Protein AF-A0A6P5JXI0-F1 (afdb_monomer)

Nearest PDB structures (foldseek):
  7oop-assembly1_b  TM=8.493E-01  e=3.973E-13  Homo sapiens
  8b3f-assembly1_b  TM=8.376E-01  e=3.748E-13  Homo sapiens
  7zke-assembly1_E  TM=8.439E-01  e=2.166E-12  Thermochaetoides thermophila
  7zb5-assembly1_E  TM=8.216E-01  e=3.666E-12  Thermochaetoides thermophila
  7zb5-assembly1_H  TM=8.235E-01  e=4.632E-12  Thermochaetoides thermophila

Solvent-accessible surface area (backbone atoms only — not comparable to full-atom values): 14554 Å² total; per-residue (Å²): 105,68,69,56,52,49,55,48,51,69,31,89,91,42,102,39,47,33,33,37,39,35,27,57,67,91,47,50,64,52,54,54,50,50,55,49,63,79,45,64,92,56,55,78,90,76,50,77,52,72,48,70,51,82,85,54,84,49,73,66,59,48,49,53,52,44,50,51,37,69,75,72,28,32,38,39,36,38,28,53,70,57,52,30,35,49,67,71,37,59,99,52,87,52,66,70,59,41,52,49,40,33,38,50,57,23,56,70,27,32,41,29,39,37,32,45,58,36,72,77,38,37,45,65,88,37,71,51,31,50,49,58,70,59,44,36,56,81,41,54,46,73,39,59,90,66,76,73,84,88,41,68,64,33,52,50,37,48,46,37,69,52,43,68,67,76,69,55,53,72,68,56,33,34,68,64,38,48,52,44,37,55,54,26,68,45,95,85,41,49,74,68,36,37,51,50,15,53,53,38,52,49,54,51,50,63,74,35,61,86,80,55,88,84,82,63,72,74,82,46,53,90,81,45,81,87,86,86,87,84,87,81,88,75,81,76,50,76,66,53,49,51,53,51,50,52,44,57,77,74,77,109

Secondary structure (DSSP, 8-state):
-HHHHHHHHS-TTS---EEEEEE-GGGHHHHHHHHHHTTTT--GGGSPPEEESSS---HHHHHHHHHHHHHH-EEEEEEHHHHHHHHTTTT---HHHHHHHHHHHTSS--SEEEESSGGGG--TTSHHHHHHHT---SEEEE--SS--TT-HHHHHHHHHHHSTTTT--HHHHIIIIIHHHHHHHSTT--HHHHHHHHHHHHHHHHHHTTT-----GGGGTTTSPPPP-----PPPPHHHHHHHHHHHHHH-

InterPro domains:
  IPR000330 SNF2, N-terminal domain [PF00176] (18-245)
  IPR014001 Helicase superfamily 1/2, ATP-binding domain [PS51192] (1-165)
  IPR027417 P-loop containing nucleoside triphosphate hydrolase [SSF52540] (15-214)
  IPR038718 SNF2-like, N-terminal domain superfamily [G3DSA:3.40.50.10810] (1-214)
  IPR044574 ATPase ARIP4-like [PTHR45797] (1-251)

Mean predicted aligned error: 5.92 Å

Sequence (252 aa):
VVTFLHTVLLCDKLNFTTALVVCPLNTALNWINEFKKWQEGLEDDKKLKVSELATMKSPQDRSILLQKWQDSGGVMVIGYEMYRNLVQGRNVKSKKLKTVFNKTLVDPGPDFVVCDEGHILKNEASAVSKAMNLIRSKRRIILTGTPLQNNLIEYHCMVNFVKENLLGSITDFRNRFINPIQNGQCADSTTTNVQVMKKRAHILYEMLAGCVQRKDCTTLAEFLPPKHEYVLAVRMTSIQCKLYQYYLDHFT

Organism: Phascolarctos cinereus (NCBI:txid38626)

pLDDT: mean 91.7, std 6.77, range [52.47, 98.38]

Structure (mmCIF, N/CA/C/O backbone):
data_AF-A0A6P5JXI0-F1
#
_entry.id   AF-A0A6P5JXI0-F1
#
loop_
_atom_site.group_PDB
_atom_site.id
_atom_site.type_symbol
_atom_site.label_atom_id
_atom_site.label_alt_id
_atom_site.label_comp_id
_atom_site.label_asym_id
_atom_site.label_entity_id
_atom_site.label_seq_id
_atom_site.pdbx_PDB_ins_code
_atom_site.Cartn_x
_atom_site.Cartn_y
_atom_site.Cartn_z
_atom_site.occupancy
_atom_site.B_iso_or_equiv
_atom_site.auth_seq_id
_atom_site.auth_comp_id
_atom_site.auth_asym_id
_atom_site.auth_atom_id
_atom_site.pdbx_PDB_model_num
ATOM 1 N N . VAL A 1 1 ? -8.587 -8.124 -2.082 1.00 94.12 1 VAL A N 1
ATOM 2 C CA . VAL A 1 1 ? -8.530 -7.738 -0.647 1.00 94.12 1 VAL A CA 1
ATOM 3 C C . VAL A 1 1 ? -9.852 -7.943 0.065 1.00 94.12 1 VAL A C 1
ATOM 5 O O . VAL A 1 1 ? -9.838 -8.637 1.068 1.00 94.12 1 VAL A O 1
ATOM 8 N N . VAL A 1 2 ? -10.968 -7.405 -0.441 1.00 96.56 2 VAL A N 1
ATOM 9 C CA . VAL A 1 2 ? -12.295 -7.539 0.196 1.00 96.56 2 VAL A CA 1
ATOM 10 C C . VAL A 1 2 ? -12.635 -8.996 0.528 1.00 96.56 2 VAL A C 1
ATOM 12 O O . VAL A 1 2 ? -12.797 -9.320 1.698 1.00 96.56 2 VAL A O 1
ATOM 15 N N . THR A 1 3 ? -12.614 -9.894 -0.462 1.00 96.12 3 THR A N 1
ATOM 16 C CA . THR A 1 3 ? -12.870 -11.335 -0.265 1.00 96.12 3 THR A CA 1
ATOM 17 C C . THR A 1 3 ? -11.913 -11.981 0.735 1.00 96.12 3 THR A C 1
ATOM 19 O O . THR A 1 3 ? -12.326 -12.788 1.561 1.00 96.12 3 THR A O 1
ATOM 22 N N . PHE A 1 4 ? -10.629 -11.610 0.686 1.00 96.75 4 PHE A N 1
ATOM 23 C CA . PHE A 1 4 ? -9.621 -12.121 1.613 1.00 96.75 4 PHE A CA 1
ATOM 24 C C . PHE A 1 4 ? -9.947 -11.715 3.053 1.00 96.75 4 PHE A C 1
ATOM 26 O O . PHE A 1 4 ? -10.039 -12.586 3.909 1.00 96.75 4 PHE A O 1
ATOM 33 N N . LEU A 1 5 ? -10.172 -10.420 3.304 1.00 97.19 5 LEU A N 1
ATOM 34 C CA . LEU A 1 5 ? -10.512 -9.909 4.633 1.00 97.19 5 LEU A CA 1
ATOM 35 C C . LEU A 1 5 ? -11.840 -10.480 5.136 1.00 97.19 5 LEU A C 1
ATOM 37 O O . LEU A 1 5 ? -11.919 -10.858 6.297 1.00 97.19 5 LEU A O 1
ATOM 41 N N . HIS A 1 6 ? -12.846 -10.603 4.265 1.00 95.75 6 HIS A N 1
ATOM 42 C CA . HIS A 1 6 ? -14.124 -11.254 4.581 1.00 95.75 6 HIS A CA 1
ATOM 43 C C . HIS A 1 6 ? -13.911 -12.683 5.071 1.00 95.75 6 HIS A C 1
ATOM 45 O O . HIS A 1 6 ? -14.319 -13.019 6.178 1.00 95.75 6 HIS A O 1
ATOM 51 N N . THR A 1 7 ? -13.157 -13.473 4.308 1.00 94.62 7 THR A N 1
ATOM 52 C CA . THR A 1 7 ? -12.886 -14.873 4.641 1.00 94.62 7 THR A CA 1
ATOM 53 C C . THR A 1 7 ? -12.104 -15.009 5.946 1.00 94.62 7 THR A C 1
ATOM 55 O O . THR A 1 7 ? -12.443 -15.846 6.774 1.00 94.62 7 THR A O 1
ATOM 58 N N . VAL A 1 8 ? -11.042 -14.221 6.150 1.00 95.88 8 VAL A N 1
ATOM 59 C CA . VAL A 1 8 ? -10.152 -14.421 7.310 1.00 95.88 8 VAL A CA 1
ATOM 60 C C . VAL A 1 8 ? -10.693 -13.839 8.611 1.00 95.88 8 VAL A C 1
ATOM 62 O O . VAL A 1 8 ? -10.368 -14.381 9.662 1.00 95.88 8 VAL A O 1
ATOM 65 N N . LEU A 1 9 ? -11.483 -12.761 8.556 1.00 95.38 9 LEU A N 1
ATOM 66 C CA . LEU A 1 9 ? -12.046 -12.115 9.748 1.00 95.38 9 LEU A CA 1
ATOM 67 C C . LEU A 1 9 ? -13.354 -12.761 10.223 1.00 95.38 9 LEU A C 1
ATOM 69 O O . LEU A 1 9 ? -13.704 -12.601 11.385 1.00 95.38 9 LEU A O 1
ATOM 73 N N . LEU A 1 10 ? -14.079 -13.466 9.346 1.00 93.19 10 LEU A N 1
ATOM 74 C CA . LEU A 1 10 ? -15.303 -14.198 9.709 1.00 93.19 10 LEU A CA 1
ATOM 75 C C . LEU A 1 10 ? -15.065 -15.695 9.949 1.00 93.19 10 LEU A C 1
ATOM 77 O O . LEU A 1 10 ? -15.999 -16.432 10.245 1.00 93.19 10 LEU A O 1
ATOM 81 N N . CYS A 1 11 ? -13.834 -16.179 9.781 1.00 93.19 11 CYS A N 1
ATOM 82 C CA . CYS A 1 11 ? -13.518 -17.583 10.009 1.00 93.19 11 CYS A CA 1
ATOM 83 C C . CYS A 1 11 ? -13.245 -17.839 11.494 1.00 93.19 11 CYS A C 1
ATOM 85 O O . CYS A 1 11 ? -12.168 -17.509 11.982 1.00 93.19 11 CYS A O 1
ATOM 87 N N . ASP A 1 12 ? -14.157 -18.541 12.171 1.00 88.81 12 ASP A N 1
ATOM 88 C CA . ASP A 1 12 ? -14.044 -18.891 13.600 1.00 88.81 12 ASP A CA 1
ATOM 89 C C . ASP A 1 12 ? -12.785 -19.702 13.953 1.00 88.81 12 ASP A C 1
ATOM 91 O O . ASP A 1 12 ? -12.348 -19.747 15.102 1.00 88.81 12 ASP A O 1
ATOM 95 N N . LYS A 1 13 ? -12.178 -20.367 12.961 1.00 93.12 13 LYS A N 1
ATOM 96 C CA . LYS A 1 13 ? -10.937 -21.136 13.147 1.00 93.12 13 LYS A CA 1
ATOM 97 C C . LYS A 1 13 ? -9.692 -20.248 13.206 1.00 93.12 13 LYS A C 1
ATOM 99 O O . LYS A 1 13 ? -8.617 -20.739 13.551 1.00 93.12 13 LYS A O 1
ATOM 104 N N . LEU A 1 14 ? -9.801 -18.978 12.819 1.00 93.56 14 LEU A N 1
ATOM 105 C CA . LEU A 1 14 ? -8.701 -18.023 12.793 1.00 93.56 14 LEU A CA 1
ATOM 106 C C . LEU A 1 14 ? -8.900 -16.972 13.886 1.00 93.56 14 LEU A C 1
ATOM 108 O O . LEU A 1 14 ? -9.963 -16.388 14.029 1.00 93.56 14 LEU A O 1
ATOM 112 N N . ASN A 1 15 ? -7.841 -16.684 14.641 1.00 91.38 15 ASN A N 1
ATOM 113 C CA . ASN A 1 15 ? -7.883 -15.680 15.705 1.00 91.38 15 ASN A CA 1
ATOM 114 C C . ASN A 1 15 ? -7.464 -14.292 15.179 1.00 91.38 15 ASN A C 1
ATOM 116 O O . ASN A 1 15 ? -6.409 -13.758 15.557 1.00 91.38 15 ASN A O 1
ATOM 120 N N . PHE A 1 16 ? -8.256 -13.760 14.243 1.00 95.50 16 PHE A N 1
ATOM 121 C CA . PHE A 1 16 ? -8.109 -12.416 13.681 1.00 95.50 16 PHE A CA 1
ATOM 122 C C . PHE A 1 16 ? -9.441 -11.677 13.744 1.00 95.50 16 PHE A C 1
ATOM 124 O O . PHE A 1 16 ? -10.451 -12.189 13.277 1.00 95.50 16 PHE A O 1
ATOM 131 N N . THR A 1 17 ? -9.434 -10.458 14.271 1.00 95.31 17 THR A N 1
ATOM 132 C CA . THR A 1 17 ? -10.655 -9.668 14.458 1.00 95.31 17 THR A CA 1
ATOM 133 C C . THR A 1 17 ? -10.593 -8.323 13.753 1.00 95.31 17 THR A C 1
ATOM 135 O O . THR A 1 17 ? -11.635 -7.793 13.378 1.00 95.31 17 THR A O 1
ATOM 138 N N . THR A 1 18 ? -9.401 -7.767 13.520 1.00 97.50 18 THR A N 1
ATOM 139 C CA . THR A 1 18 ? -9.246 -6.379 13.053 1.00 97.50 18 THR A CA 1
ATOM 140 C C . THR A 1 18 ? -8.388 -6.256 11.795 1.00 97.50 18 THR A C 1
ATOM 142 O O . THR A 1 18 ? -7.313 -6.842 11.679 1.00 97.50 18 THR A O 1
ATOM 145 N N . ALA A 1 19 ? -8.827 -5.426 10.848 1.00 98.25 19 ALA A N 1
ATOM 146 C CA . ALA A 1 19 ? -8.026 -5.044 9.688 1.00 98.25 19 ALA A CA 1
ATOM 147 C C . ALA A 1 19 ? -8.028 -3.530 9.479 1.00 98.25 19 ALA A C 1
ATOM 149 O O . ALA A 1 19 ? -9.080 -2.895 9.475 1.00 98.25 19 ALA A O 1
ATOM 150 N N . LEU A 1 20 ? -6.847 -2.954 9.274 1.00 98.38 20 LEU A N 1
ATOM 151 C CA . LEU A 1 20 ? -6.653 -1.547 8.954 1.00 98.38 20 LEU A CA 1
ATOM 152 C C . LEU A 1 20 ? -6.282 -1.406 7.478 1.00 98.38 20 LEU A C 1
ATOM 154 O O . LEU A 1 20 ? -5.233 -1.886 7.052 1.00 98.38 20 LEU A O 1
ATOM 158 N N . VAL A 1 21 ? -7.118 -0.721 6.707 1.00 98.31 21 VAL A N 1
ATOM 159 C CA . VAL A 1 21 ? -6.833 -0.322 5.327 1.00 98.31 21 VAL A CA 1
ATOM 160 C C . VAL A 1 21 ? -6.350 1.124 5.337 1.00 98.31 21 VAL A C 1
ATOM 162 O O . VAL A 1 21 ? -7.097 2.039 5.687 1.00 98.31 21 VAL A O 1
ATOM 165 N N . VAL A 1 22 ? -5.096 1.336 4.949 1.00 97.62 22 VAL A N 1
ATOM 166 C CA . VAL A 1 22 ? -4.489 2.657 4.790 1.00 97.62 22 VAL A CA 1
ATOM 167 C C . VAL A 1 22 ? -4.402 2.976 3.305 1.00 97.62 22 VAL A C 1
ATOM 169 O O . VAL A 1 22 ? -3.785 2.230 2.552 1.00 97.62 22 VAL A O 1
ATOM 172 N N . CYS A 1 23 ? -5.030 4.065 2.873 1.00 96.56 23 CYS A N 1
ATOM 173 C CA . CYS A 1 23 ? -5.158 4.396 1.453 1.00 96.56 23 CYS A CA 1
ATOM 174 C C . CYS A 1 23 ? -5.018 5.906 1.186 1.00 96.56 23 CYS A C 1
ATOM 176 O O . CYS A 1 23 ? -5.033 6.721 2.119 1.00 96.56 23 CYS A O 1
ATOM 178 N N . PRO A 1 24 ? -4.856 6.328 -0.079 1.00 95.06 24 PRO A N 1
ATOM 179 C CA . PRO A 1 24 ? -5.032 7.724 -0.468 1.00 95.06 24 PRO A CA 1
ATOM 180 C C . PRO A 1 24 ? -6.427 8.253 -0.095 1.00 95.06 24 PRO A C 1
ATOM 182 O O . PRO A 1 24 ? -7.430 7.560 -0.265 1.00 95.06 24 PRO A O 1
ATOM 185 N N . LEU A 1 25 ? -6.518 9.503 0.377 1.00 92.50 25 LEU A N 1
ATOM 186 C CA . LEU A 1 25 ? -7.778 10.075 0.883 1.00 92.50 25 LEU A CA 1
ATOM 187 C C . LEU A 1 25 ? -8.913 10.048 -0.156 1.00 92.50 25 LEU A C 1
ATOM 189 O O . LEU A 1 25 ? -10.057 9.772 0.191 1.00 92.50 25 LEU A O 1
ATOM 193 N N . ASN A 1 26 ? -8.590 10.287 -1.427 1.00 91.88 26 ASN A N 1
ATOM 194 C CA . ASN A 1 26 ? -9.535 10.249 -2.547 1.00 91.88 26 ASN A CA 1
ATOM 195 C C . ASN A 1 26 ? -10.126 8.852 -2.812 1.00 91.88 26 ASN A C 1
ATOM 197 O O . ASN A 1 26 ? -11.152 8.751 -3.473 1.00 91.88 26 ASN A O 1
ATOM 201 N N . THR A 1 27 ? -9.508 7.788 -2.295 1.00 93.94 27 THR A N 1
ATOM 202 C CA . THR A 1 27 ? -9.975 6.402 -2.463 1.00 93.94 27 THR A CA 1
ATOM 203 C C . THR A 1 27 ? -10.674 5.843 -1.223 1.00 93.94 27 THR A C 1
ATOM 205 O O . THR A 1 27 ? -11.296 4.787 -1.300 1.00 93.94 27 THR A O 1
ATOM 208 N N . ALA A 1 28 ? -10.639 6.548 -0.086 1.00 94.06 28 ALA A N 1
ATOM 209 C CA . ALA A 1 28 ? -11.170 6.038 1.179 1.00 94.06 28 ALA A CA 1
ATOM 210 C C . ALA A 1 28 ? -12.672 5.707 1.109 1.00 94.06 28 ALA A C 1
ATOM 212 O O . ALA A 1 28 ? -13.093 4.641 1.553 1.00 94.06 28 ALA A O 1
ATOM 213 N N . LEU A 1 29 ? -13.483 6.578 0.498 1.00 94.38 29 LEU A N 1
ATOM 214 C CA . LEU A 1 29 ? -14.915 6.311 0.309 1.00 94.38 29 LEU A CA 1
ATOM 215 C C . LEU A 1 29 ? -15.174 5.233 -0.752 1.00 94.38 29 LEU A C 1
ATOM 217 O O . LEU A 1 29 ? -16.144 4.485 -0.634 1.00 94.38 29 LEU A O 1
ATOM 221 N N . ASN A 1 30 ? -14.288 5.094 -1.743 1.00 96.00 30 ASN A N 1
ATOM 222 C CA . ASN A 1 30 ? -14.383 4.017 -2.729 1.00 96.00 30 ASN A CA 1
ATOM 223 C C . ASN A 1 30 ? -14.186 2.657 -2.061 1.00 96.00 30 ASN A C 1
ATOM 225 O O . ASN A 1 30 ? -14.968 1.752 -2.321 1.00 96.00 30 ASN A O 1
ATOM 229 N N . TRP A 1 31 ? -13.231 2.532 -1.133 1.00 97.31 31 TRP A N 1
ATOM 230 C CA . TRP A 1 31 ? -13.072 1.322 -0.323 1.00 97.31 31 TRP A CA 1
ATOM 231 C C . TRP A 1 31 ? -14.371 0.936 0.393 1.00 97.31 31 TRP A C 1
ATOM 233 O O . TRP A 1 31 ? -14.774 -0.225 0.350 1.00 97.31 31 TRP A O 1
ATOM 243 N N . ILE A 1 32 ? -15.076 1.902 0.989 1.00 95.88 32 ILE A N 1
ATOM 244 C CA . ILE A 1 32 ? -16.369 1.657 1.648 1.00 95.88 32 ILE A CA 1
ATOM 245 C C . ILE A 1 32 ? -17.426 1.172 0.658 1.00 95.88 32 ILE A C 1
ATOM 247 O O . ILE A 1 32 ? -18.160 0.228 0.955 1.00 95.88 32 ILE A O 1
ATOM 251 N N . ASN A 1 33 ? -17.503 1.793 -0.517 1.00 96.38 33 ASN A N 1
ATOM 252 C CA . ASN A 1 33 ? -18.455 1.403 -1.552 1.00 96.38 33 ASN A CA 1
ATOM 253 C C . ASN A 1 33 ? -18.158 0.004 -2.106 1.00 96.38 33 ASN A C 1
ATOM 255 O O . ASN A 1 33 ? -19.089 -0.774 -2.290 1.00 96.38 33 ASN A O 1
ATOM 259 N N . GLU A 1 34 ? -16.886 -0.351 -2.289 1.00 97.62 34 GLU A N 1
ATOM 260 C CA . GLU A 1 34 ? -16.480 -1.698 -2.698 1.00 97.62 34 GLU A CA 1
ATOM 261 C C . GLU A 1 34 ? -16.891 -2.737 -1.648 1.00 97.62 34 GLU A C 1
ATOM 263 O O . GLU A 1 34 ? -17.545 -3.722 -1.983 1.00 97.62 34 GLU A O 1
ATOM 268 N N . PHE A 1 35 ? -16.613 -2.508 -0.360 1.00 96.88 35 PHE A N 1
ATOM 269 C CA . PHE A 1 35 ? -17.079 -3.420 0.691 1.00 96.88 35 PHE A CA 1
ATOM 270 C C . PHE A 1 35 ? -18.605 -3.555 0.736 1.00 96.88 35 PHE A C 1
ATOM 272 O O . PHE A 1 35 ? -19.101 -4.638 1.027 1.00 96.88 35 PHE A O 1
ATOM 279 N N . LYS A 1 36 ? -19.362 -2.488 0.464 1.00 95.75 36 LYS A N 1
ATOM 280 C CA . LYS A 1 36 ? -20.830 -2.565 0.395 1.00 95.75 36 LYS A CA 1
ATOM 281 C C . LYS A 1 36 ? -21.287 -3.396 -0.800 1.00 95.75 36 LYS A C 1
ATOM 283 O O . LYS A 1 36 ? -22.057 -4.330 -0.617 1.00 95.75 36 LYS A O 1
ATOM 288 N N . LYS A 1 37 ? -20.765 -3.093 -1.990 1.00 97.06 37 LYS A N 1
ATOM 289 C CA . LYS A 1 37 ? -21.079 -3.784 -3.246 1.00 97.06 37 LYS A CA 1
ATOM 290 C C . LYS A 1 37 ? -20.831 -5.289 -3.145 1.00 97.06 37 LYS A C 1
ATOM 292 O O . LYS A 1 37 ? -21.696 -6.082 -3.484 1.00 97.06 37 LYS A O 1
ATOM 297 N N . TRP A 1 38 ? -19.664 -5.695 -2.646 1.00 96.50 38 TRP A N 1
ATOM 298 C CA . TRP A 1 38 ? -19.292 -7.115 -2.567 1.00 96.50 38 TRP A CA 1
ATOM 299 C C . TRP A 1 38 ? -19.983 -7.890 -1.436 1.00 96.50 38 TRP A C 1
ATOM 301 O O . TRP A 1 38 ? -19.802 -9.100 -1.342 1.00 96.50 38 TRP A O 1
ATOM 311 N N . GLN A 1 39 ? -20.750 -7.215 -0.577 1.00 95.44 39 GLN A N 1
ATOM 312 C CA . GLN A 1 39 ? -21.518 -7.828 0.513 1.00 95.44 39 GLN A CA 1
ATOM 313 C C . GLN A 1 39 ? -23.035 -7.690 0.318 1.00 95.44 39 GLN A C 1
ATOM 315 O O . GLN A 1 39 ? -23.813 -8.022 1.217 1.00 95.44 39 GLN A O 1
ATOM 320 N N . GLU A 1 40 ? -23.465 -7.176 -0.836 1.00 94.75 40 GLU A N 1
ATOM 321 C CA . GLU A 1 40 ? -24.873 -7.065 -1.195 1.00 94.75 40 GLU A CA 1
ATOM 322 C C . GLU A 1 40 ? -25.512 -8.461 -1.278 1.00 94.75 40 GLU A C 1
ATOM 324 O O . GLU A 1 40 ? -24.927 -9.398 -1.818 1.00 94.75 40 GLU A O 1
ATOM 329 N N . GLY A 1 41 ? -26.696 -8.617 -0.680 1.00 93.31 41 GLY A N 1
ATOM 330 C CA . GLY A 1 41 ? -27.403 -9.901 -0.610 1.00 93.31 41 GLY A CA 1
ATOM 331 C C . GLY A 1 41 ? -26.928 -10.868 0.484 1.00 93.31 41 GLY A C 1
ATOM 332 O O . GLY A 1 41 ? -27.567 -11.898 0.677 1.00 93.31 41 GLY A O 1
ATOM 333 N N . LEU A 1 42 ? -25.863 -10.553 1.232 1.00 94.19 42 LEU A N 1
ATOM 334 C CA . LEU A 1 42 ? -25.477 -11.343 2.407 1.00 94.19 42 LEU A CA 1
ATOM 335 C C . LEU A 1 42 ? -26.423 -11.080 3.591 1.00 94.19 42 LEU A C 1
ATOM 337 O O . LEU A 1 42 ? -26.947 -9.974 3.756 1.00 94.19 42 LEU A O 1
ATOM 341 N N . GLU A 1 43 ? -26.599 -12.088 4.443 1.00 92.94 43 GLU A N 1
ATOM 342 C CA . GLU A 1 43 ? -27.241 -11.944 5.756 1.00 92.94 43 GLU A CA 1
ATOM 343 C C . GLU A 1 43 ? -26.376 -11.064 6.676 1.00 92.94 43 GLU A C 1
ATOM 345 O O . GLU A 1 43 ? -25.159 -10.965 6.497 1.00 92.94 43 GLU A O 1
ATOM 350 N N . ASP A 1 44 ? -26.993 -10.380 7.642 1.00 87.81 44 ASP A N 1
ATOM 351 C CA . ASP A 1 44 ? -26.303 -9.368 8.455 1.00 87.81 44 ASP A CA 1
ATOM 352 C C . ASP A 1 44 ? -25.192 -9.941 9.348 1.00 87.81 44 ASP A C 1
ATOM 354 O O . ASP A 1 44 ? -24.192 -9.265 9.590 1.00 87.81 44 ASP A O 1
ATOM 358 N N . ASP A 1 45 ? -25.323 -11.191 9.787 1.00 87.44 45 ASP A N 1
ATOM 359 C CA . ASP A 1 45 ? -24.312 -11.939 10.543 1.00 87.44 45 ASP A CA 1
ATOM 360 C C . ASP A 1 45 ? -23.100 -12.345 9.684 1.00 87.44 45 ASP A C 1
ATOM 362 O O . ASP A 1 45 ? -22.007 -12.554 10.208 1.00 87.44 45 ASP A O 1
ATOM 366 N N . LYS A 1 46 ? -23.264 -12.385 8.357 1.00 91.06 46 LYS A N 1
ATOM 367 C CA . LYS A 1 46 ? -22.211 -12.707 7.378 1.00 91.06 46 LYS A CA 1
ATOM 368 C C . LYS A 1 46 ? -21.554 -11.471 6.764 1.00 91.06 46 LYS A C 1
ATOM 370 O O . LYS A 1 46 ? -20.703 -11.604 5.878 1.00 91.06 46 LYS A O 1
ATOM 375 N N . LYS A 1 47 ? -21.928 -10.268 7.210 1.00 94.19 47 LYS A N 1
ATOM 376 C CA . LYS A 1 47 ? -21.326 -9.005 6.766 1.00 94.19 47 LYS A CA 1
ATOM 377 C C . LYS A 1 47 ? -20.184 -8.587 7.684 1.00 94.19 47 LYS A C 1
ATOM 379 O O . LYS A 1 47 ? -20.316 -8.501 8.902 1.00 94.19 47 LYS A O 1
ATOM 384 N N . LEU A 1 48 ? -19.071 -8.197 7.077 1.00 95.06 48 LEU A N 1
ATOM 385 C CA . LEU A 1 48 ? -18.034 -7.428 7.743 1.00 95.06 48 LEU A CA 1
ATOM 386 C C . LEU A 1 48 ? -18.534 -6.028 8.077 1.00 95.06 48 LEU A C 1
ATOM 388 O O . LEU A 1 48 ? -18.998 -5.275 7.215 1.00 95.06 48 LEU A O 1
ATOM 392 N N . LYS A 1 49 ? -18.307 -5.638 9.329 1.00 95.69 49 LYS A N 1
ATOM 393 C CA . LYS A 1 49 ? -18.399 -4.246 9.759 1.00 95.69 49 LYS A CA 1
ATOM 394 C C . LYS A 1 49 ? -17.242 -3.466 9.145 1.00 95.69 49 LYS A C 1
ATOM 396 O O . LYS A 1 49 ? -16.081 -3.828 9.330 1.00 95.69 49 LYS A O 1
ATOM 401 N N . VAL A 1 50 ? -17.558 -2.387 8.436 1.00 96.81 50 VAL A N 1
ATOM 402 C CA . VAL A 1 50 ? -16.564 -1.513 7.804 1.00 96.81 50 VAL A CA 1
ATOM 403 C C . VAL A 1 50 ? -16.835 -0.076 8.220 1.00 96.81 50 VAL A C 1
ATOM 405 O O . VAL A 1 50 ? -17.961 0.403 8.115 1.00 96.81 50 VAL A O 1
ATOM 408 N N . SER A 1 51 ? -15.810 0.600 8.729 1.00 96.56 51 SER A N 1
ATOM 409 C CA . SER A 1 51 ? -15.864 1.995 9.177 1.00 96.56 51 SER A CA 1
ATOM 410 C C . SER A 1 51 ? -14.742 2.805 8.534 1.00 96.56 51 SER A C 1
ATOM 412 O O . SER A 1 51 ? -13.694 2.256 8.201 1.00 96.56 51 SER A O 1
ATOM 414 N N . GLU A 1 52 ? -14.936 4.113 8.380 1.00 95.38 52 GLU A N 1
ATOM 415 C CA . GLU A 1 52 ? -13.910 5.033 7.882 1.00 95.38 52 GLU A CA 1
ATOM 416 C C . GLU A 1 52 ? -13.753 6.256 8.790 1.00 95.38 52 GLU A C 1
ATOM 418 O O . GLU A 1 52 ? -14.676 6.635 9.511 1.00 95.38 52 GLU A O 1
ATOM 423 N N . LEU A 1 53 ? -12.558 6.850 8.783 1.00 93.25 53 LEU A N 1
ATOM 424 C CA . LEU A 1 53 ? -12.213 8.011 9.615 1.00 93.25 53 LEU A CA 1
ATOM 425 C C . LEU A 1 53 ? -12.173 9.350 8.862 1.00 93.25 53 LEU A C 1
ATOM 427 O O . LEU A 1 53 ? -12.058 10.396 9.506 1.00 93.25 53 LEU A O 1
ATOM 431 N N . ALA A 1 54 ? -12.238 9.345 7.532 1.00 86.62 54 ALA A N 1
ATOM 432 C CA . ALA A 1 54 ? -12.139 10.533 6.691 1.00 86.62 54 ALA A CA 1
ATOM 433 C C . ALA A 1 54 ? -13.285 11.532 6.934 1.00 86.62 54 ALA A C 1
ATOM 435 O O . ALA A 1 54 ? -13.032 12.738 6.943 1.00 86.62 54 ALA A O 1
ATOM 436 N N . THR A 1 55 ? -14.515 11.069 7.186 1.00 87.94 55 THR A N 1
ATOM 437 C CA . THR A 1 55 ? -15.663 11.964 7.462 1.00 87.94 55 THR A CA 1
ATOM 438 C C . THR A 1 55 ? -15.717 12.477 8.901 1.00 87.94 55 THR A C 1
ATOM 440 O O . THR A 1 55 ? -16.377 13.481 9.189 1.00 87.94 55 THR A O 1
ATOM 443 N N . MET A 1 56 ? -14.989 11.836 9.818 1.00 88.19 56 MET A N 1
ATOM 444 C CA . MET A 1 56 ? -15.029 12.157 11.241 1.00 88.19 56 MET A CA 1
ATOM 445 C C . MET A 1 56 ? -14.248 13.442 11.519 1.00 88.19 56 MET A C 1
ATOM 447 O O . MET A 1 56 ? -13.034 13.504 11.303 1.00 88.19 56 MET A O 1
ATOM 451 N N . LYS A 1 57 ? -14.922 14.475 12.038 1.00 86.31 57 LYS A N 1
ATOM 452 C CA . LYS A 1 57 ? -14.321 15.805 12.261 1.00 86.31 57 LYS A CA 1
ATOM 453 C C . LYS A 1 57 ? -13.591 15.923 13.603 1.00 86.31 57 LYS A C 1
ATOM 455 O O . LYS A 1 57 ? -12.502 16.493 13.658 1.00 86.31 57 LYS A O 1
ATOM 460 N N . SER A 1 58 ? -14.166 15.372 14.672 1.00 89.94 58 SER A N 1
ATOM 461 C CA . SER A 1 58 ? -13.675 15.541 16.045 1.00 89.94 58 SER A CA 1
ATOM 462 C C . SER A 1 58 ? -12.673 14.452 16.459 1.00 89.94 58 SER A C 1
ATOM 464 O O . SER A 1 58 ? -12.935 13.267 16.236 1.00 89.94 58 SER A O 1
ATOM 466 N N . PRO A 1 59 ? -11.548 14.792 17.122 1.00 89.19 59 PRO A N 1
ATOM 467 C CA . PRO A 1 59 ? -10.649 13.801 17.717 1.00 89.19 59 PRO A CA 1
ATOM 468 C C . PRO A 1 59 ? -11.341 12.863 18.718 1.00 89.19 59 PRO A C 1
ATOM 470 O O . PRO A 1 59 ? -10.976 11.693 18.814 1.00 89.19 59 PRO A O 1
ATOM 473 N N . GLN A 1 60 ? -12.341 13.355 19.452 1.00 91.31 60 GLN A N 1
ATOM 474 C CA . GLN A 1 60 ? -13.104 12.569 20.418 1.00 91.31 60 GLN A CA 1
ATOM 475 C C . GLN A 1 60 ? -13.898 11.471 19.706 1.00 91.31 60 GLN A C 1
ATOM 477 O O . GLN A 1 60 ? -13.757 10.300 20.056 1.00 91.31 60 GLN A O 1
ATOM 482 N N . ASP A 1 61 ? -14.628 11.823 18.649 1.00 93.12 61 ASP A N 1
ATOM 483 C CA . ASP A 1 61 ? -15.453 10.872 17.898 1.00 93.12 61 ASP A CA 1
ATOM 484 C C . ASP A 1 61 ? -14.583 9.821 17.198 1.00 93.12 61 ASP A C 1
ATOM 486 O O . ASP A 1 61 ? -14.900 8.632 17.220 1.00 93.12 61 ASP A O 1
ATOM 490 N N . ARG A 1 62 ? -13.420 10.231 16.666 1.00 94.38 62 ARG A N 1
ATOM 491 C CA . ARG A 1 62 ? -12.416 9.299 16.124 1.00 94.38 62 ARG A CA 1
ATOM 492 C C . ARG A 1 62 ? -11.942 8.303 17.178 1.00 94.38 62 ARG A C 1
ATOM 494 O O . ARG A 1 62 ? -11.780 7.126 16.878 1.00 94.38 62 ARG A O 1
ATOM 501 N N . SER A 1 63 ? -11.721 8.757 18.413 1.00 94.19 63 SER A N 1
ATOM 502 C CA . SER A 1 63 ? -11.266 7.885 19.502 1.00 94.19 63 SER A CA 1
ATOM 503 C C . SER A 1 63 ? -12.335 6.880 19.933 1.00 94.19 63 SER A C 1
ATOM 505 O O . SER A 1 63 ? -12.006 5.737 20.241 1.00 94.19 63 SER A O 1
ATOM 507 N N . ILE A 1 64 ? -13.610 7.279 19.923 1.00 95.12 64 ILE A N 1
ATOM 508 C CA . ILE A 1 64 ? -14.741 6.396 20.229 1.00 95.12 64 ILE A CA 1
ATOM 509 C C . ILE A 1 64 ? -14.886 5.342 19.129 1.00 95.12 64 ILE A C 1
ATOM 511 O O . ILE A 1 64 ? -14.985 4.153 19.429 1.00 95.12 64 ILE A O 1
ATOM 515 N N . LEU A 1 65 ? -14.834 5.761 17.861 1.00 96.56 65 LEU A N 1
ATOM 516 C CA . LEU A 1 65 ? -14.941 4.855 16.720 1.00 96.56 65 LEU A CA 1
ATOM 517 C C . LEU A 1 65 ? -13.796 3.831 16.687 1.00 96.56 65 LEU A C 1
ATOM 519 O O . LEU A 1 65 ? -14.045 2.649 16.472 1.00 96.56 65 LEU A O 1
ATOM 523 N N . LEU A 1 66 ? -12.559 4.266 16.946 1.00 96.56 66 LEU A N 1
ATOM 524 C CA . LEU A 1 66 ? -11.393 3.379 16.986 1.00 96.56 66 LEU A CA 1
ATOM 525 C C . LEU A 1 66 ? -11.455 2.363 18.132 1.00 96.56 66 LEU A C 1
ATOM 527 O O . LEU A 1 66 ? -11.120 1.204 17.918 1.00 96.56 66 LEU A O 1
ATOM 531 N N . GLN A 1 67 ? -11.912 2.768 19.321 1.00 95.75 67 GLN A N 1
ATOM 532 C CA . GLN A 1 67 ? -12.125 1.831 20.433 1.00 95.75 67 GLN A CA 1
ATOM 533 C C . GLN A 1 67 ? -13.200 0.804 20.080 1.00 95.75 67 GLN A C 1
ATOM 535 O O . GLN A 1 67 ? -12.956 -0.394 20.170 1.00 95.75 67 GLN A O 1
ATOM 540 N N . LYS A 1 68 ? -14.348 1.266 19.568 1.00 96.44 68 LYS A N 1
ATOM 541 C CA . LYS A 1 68 ? -15.430 0.379 19.128 1.00 96.44 68 LYS A CA 1
ATOM 542 C C . LYS A 1 68 ? -14.956 -0.617 18.068 1.00 96.44 68 LYS A C 1
ATOM 544 O O . LYS A 1 68 ? -15.349 -1.778 18.110 1.00 96.44 68 LYS A O 1
ATOM 549 N N . TRP A 1 69 ? -14.141 -0.178 17.113 1.00 97.06 69 TRP A N 1
ATOM 550 C CA . TRP A 1 69 ? -13.573 -1.059 16.094 1.00 97.06 69 TRP A CA 1
ATOM 551 C C . TRP A 1 69 ? -12.621 -2.100 16.691 1.00 97.06 69 TRP A C 1
ATOM 553 O O . TRP A 1 69 ? -12.730 -3.271 16.343 1.00 97.06 69 TRP A O 1
ATOM 563 N N . GLN A 1 70 ? -11.754 -1.712 17.629 1.00 94.88 70 GLN A N 1
ATOM 564 C CA . GLN A 1 70 ? -10.864 -2.663 18.298 1.00 94.88 70 GLN A CA 1
ATOM 565 C C . GLN A 1 70 ? -11.645 -3.730 19.083 1.00 94.88 70 GLN A C 1
ATOM 567 O O . GLN A 1 70 ? -11.261 -4.896 19.072 1.00 94.88 70 GLN A O 1
ATOM 572 N N . ASP A 1 71 ? -12.743 -3.336 19.734 1.00 94.25 71 ASP A N 1
ATOM 573 C CA . ASP A 1 71 ? -13.551 -4.233 20.567 1.00 94.25 71 ASP A CA 1
ATOM 574 C C . ASP A 1 71 ? -14.477 -5.138 19.738 1.00 94.25 71 ASP A C 1
ATOM 576 O O . ASP A 1 71 ? -14.689 -6.298 20.079 1.00 94.25 71 ASP A O 1
ATOM 580 N N . SER A 1 72 ? -15.056 -4.610 18.653 1.00 94.00 72 SER A N 1
ATOM 581 C CA . SER A 1 72 ? -16.066 -5.320 17.848 1.00 94.00 72 SER A CA 1
ATOM 582 C C . SER A 1 72 ? -15.535 -5.958 16.565 1.00 94.00 72 SER A C 1
ATOM 584 O O . SER A 1 72 ? -16.280 -6.689 15.908 1.00 94.00 72 SER A O 1
ATOM 586 N N . GLY A 1 73 ? -14.279 -5.688 16.213 1.00 95.19 73 GLY A N 1
ATOM 587 C CA . GLY A 1 73 ? -13.641 -6.176 15.001 1.00 95.19 73 GLY A CA 1
ATOM 588 C C . GLY A 1 73 ? -14.137 -5.509 13.714 1.00 95.19 73 GLY A C 1
ATOM 589 O O . GLY A 1 73 ? -14.891 -4.532 13.708 1.00 95.19 73 GLY A O 1
ATOM 590 N N . GLY A 1 74 ? -13.685 -6.061 12.592 1.00 96.69 74 GLY A N 1
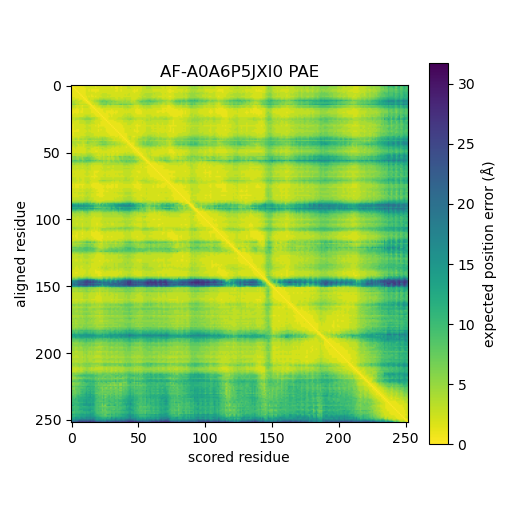ATOM 591 C CA . GLY A 1 74 ? -13.991 -5.595 11.246 1.00 96.69 74 GLY A CA 1
ATOM 592 C C . GLY A 1 74 ? -12.880 -4.747 10.629 1.00 96.69 74 GLY A C 1
ATOM 593 O O . GLY A 1 74 ? -11.709 -4.809 11.018 1.00 96.69 74 GLY A O 1
ATOM 594 N N . VAL A 1 75 ? -13.255 -3.956 9.628 1.00 98.19 75 VAL A N 1
ATOM 595 C CA . VAL A 1 75 ? -12.327 -3.193 8.791 1.00 98.19 75 VAL A CA 1
ATOM 596 C C . VAL A 1 75 ? -12.414 -1.701 9.108 1.00 98.19 75 VAL A C 1
ATOM 598 O O . VAL A 1 75 ? -13.492 -1.109 9.079 1.00 98.19 75 VAL A O 1
ATOM 601 N N . MET A 1 76 ? -11.265 -1.082 9.360 1.00 98.06 76 MET A N 1
ATOM 602 C CA . MET A 1 76 ? -11.116 0.363 9.504 1.00 98.06 76 MET A CA 1
ATOM 603 C C . MET A 1 76 ? -10.379 0.933 8.297 1.00 98.06 76 MET A C 1
ATOM 605 O O . MET A 1 76 ? -9.284 0.478 7.978 1.00 98.06 76 MET A O 1
ATOM 609 N N . VAL A 1 77 ? -10.945 1.952 7.654 1.00 98.25 77 VAL A N 1
ATOM 610 C CA . VAL A 1 77 ? -10.326 2.662 6.529 1.00 98.25 77 VAL A CA 1
ATOM 611 C C . VAL A 1 77 ? -9.819 4.028 6.990 1.00 98.25 77 VAL A C 1
ATOM 613 O O . VAL A 1 77 ? -10.564 4.833 7.558 1.00 98.25 77 VAL A O 1
ATOM 616 N N . ILE A 1 78 ? -8.543 4.313 6.736 1.00 96.94 78 ILE A N 1
ATOM 617 C CA . ILE A 1 78 ? -7.887 5.563 7.127 1.00 96.94 78 ILE A CA 1
ATOM 618 C C . ILE A 1 78 ? -6.977 6.093 6.011 1.00 96.94 78 ILE A C 1
ATOM 620 O O . ILE A 1 78 ? -6.357 5.337 5.269 1.00 96.94 78 ILE A O 1
ATOM 624 N N . GLY A 1 79 ? -6.868 7.417 5.901 1.00 96.50 79 GLY A N 1
ATOM 625 C CA . GLY A 1 79 ? -5.892 8.051 5.014 1.00 96.50 79 GLY A CA 1
ATOM 626 C C . GLY A 1 79 ? -4.474 8.047 5.601 1.00 96.50 79 GLY A C 1
ATOM 627 O O . GLY A 1 79 ? -4.321 8.256 6.805 1.00 96.50 79 GLY A O 1
ATOM 628 N N . TYR A 1 80 ? -3.431 7.918 4.771 1.00 95.31 80 TYR A N 1
ATOM 629 C CA . TYR A 1 80 ? -2.022 7.939 5.224 1.00 95.31 80 TYR A CA 1
ATOM 630 C C . TYR A 1 80 ? -1.668 9.128 6.131 1.00 95.31 80 TYR A C 1
ATOM 632 O O . TYR A 1 80 ? -1.084 8.958 7.204 1.00 95.31 80 TYR A O 1
ATOM 640 N N . GLU A 1 81 ? -2.040 10.345 5.727 1.00 92.94 81 GLU A N 1
ATOM 641 C CA . GLU A 1 81 ? -1.717 11.551 6.499 1.00 92.94 81 GLU A CA 1
ATOM 642 C C . GLU A 1 81 ? -2.521 11.618 7.806 1.00 92.94 81 GLU A C 1
ATOM 644 O O . GLU A 1 81 ? -2.007 12.052 8.837 1.00 92.94 81 GLU A O 1
ATOM 649 N N . MET A 1 82 ? -3.766 11.128 7.808 1.00 93.81 82 MET A N 1
ATOM 650 C CA . MET A 1 82 ? -4.566 11.049 9.030 1.00 93.81 82 MET A CA 1
ATOM 651 C C . MET A 1 82 ? -3.968 10.045 10.014 1.00 93.81 82 MET A C 1
ATOM 653 O O . MET A 1 82 ? -3.796 10.382 11.184 1.00 93.81 82 MET A O 1
ATOM 657 N N . TYR A 1 83 ? -3.593 8.858 9.536 1.00 95.56 83 TYR A N 1
ATOM 658 C CA . TYR A 1 83 ? -2.913 7.844 10.336 1.00 95.56 83 TYR A CA 1
ATOM 659 C C . TYR A 1 83 ? -1.654 8.422 10.999 1.00 95.56 83 TYR A C 1
ATOM 661 O O . TYR A 1 83 ? -1.524 8.402 12.225 1.00 95.56 83 TYR A O 1
ATOM 669 N N . ARG A 1 84 ? -0.777 9.052 10.205 1.00 94.62 84 ARG A N 1
ATOM 670 C CA . ARG A 1 84 ? 0.429 9.725 10.704 1.00 94.62 84 ARG A CA 1
ATOM 671 C C . ARG A 1 84 ? 0.099 10.756 11.785 1.00 94.62 84 ARG A C 1
ATOM 673 O O . ARG A 1 84 ? 0.752 10.771 12.827 1.00 94.62 84 ARG A O 1
ATOM 680 N N . ASN A 1 85 ? -0.883 11.623 11.546 1.00 93.00 85 ASN A N 1
ATOM 681 C CA . ASN A 1 85 ? -1.236 12.693 12.480 1.00 93.00 85 ASN A CA 1
ATOM 682 C C . ASN A 1 85 ? -1.747 12.155 13.824 1.00 93.00 85 ASN A C 1
ATOM 684 O O . ASN A 1 85 ? -1.360 12.684 14.869 1.00 93.00 85 ASN A O 1
ATOM 688 N N . LEU A 1 86 ? -2.558 11.090 13.809 1.00 93.19 86 LEU A N 1
ATOM 689 C CA . LEU A 1 86 ? -3.071 10.450 15.024 1.00 93.19 86 LEU A CA 1
ATOM 690 C C . LEU A 1 86 ? -1.954 9.770 15.825 1.00 93.19 86 LEU A C 1
ATOM 692 O O . LEU A 1 86 ? -1.868 9.956 17.038 1.00 93.19 86 LEU A O 1
ATOM 696 N N . VAL A 1 87 ? -1.060 9.049 15.148 1.00 92.25 87 VAL A N 1
ATOM 697 C CA . VAL A 1 87 ? 0.050 8.309 15.773 1.00 92.25 87 VAL A CA 1
ATOM 698 C C . 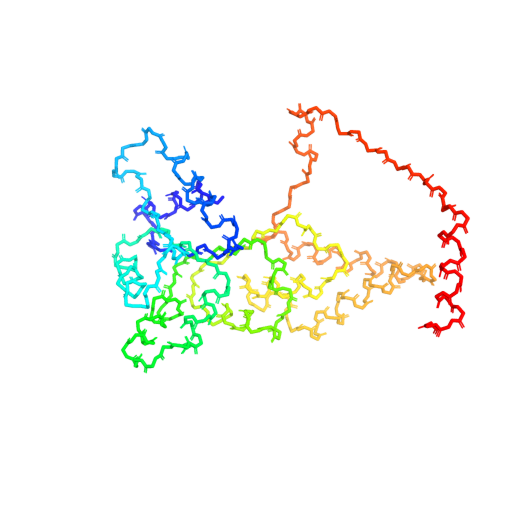VAL A 1 87 ? 1.105 9.248 16.348 1.00 92.25 87 VAL A C 1
ATOM 700 O O . VAL A 1 87 ? 1.586 9.045 17.459 1.00 92.25 87 VAL A O 1
ATOM 703 N N . GLN A 1 88 ? 1.431 10.324 15.629 1.00 89.75 88 GLN A N 1
ATOM 704 C CA . GLN A 1 88 ? 2.368 11.351 16.100 1.00 89.75 88 GLN A CA 1
ATOM 705 C C . GLN A 1 88 ? 1.738 12.287 17.146 1.00 89.75 88 GLN A C 1
ATOM 707 O O . GLN A 1 88 ? 2.423 13.150 17.696 1.00 89.75 88 GLN A O 1
ATOM 712 N N . GLY A 1 89 ? 0.436 12.151 17.425 1.00 83.81 89 GLY A N 1
ATOM 713 C CA . GLY A 1 89 ? -0.286 12.986 18.383 1.00 83.81 89 GLY A CA 1
ATOM 714 C C . GLY A 1 89 ? -0.313 14.469 18.004 1.00 83.81 89 GLY A C 1
ATOM 715 O O . GLY A 1 89 ? -0.397 15.324 18.893 1.00 83.81 89 GLY A O 1
ATOM 716 N N . ARG A 1 90 ? -0.220 14.788 16.705 1.00 78.19 90 ARG A N 1
ATOM 717 C CA . ARG A 1 90 ? -0.310 16.166 16.206 1.00 78.19 90 ARG A CA 1
ATOM 718 C C . ARG A 1 90 ? -1.715 16.701 16.456 1.00 78.19 90 ARG A C 1
ATOM 720 O O . ARG A 1 90 ? -2.698 16.013 16.207 1.00 78.19 90 ARG A O 1
ATOM 727 N N . ASN A 1 91 ? -1.810 17.932 16.953 1.00 72.19 91 ASN A N 1
ATOM 728 C CA . ASN A 1 91 ? -3.074 18.615 17.264 1.00 72.19 91 ASN A CA 1
ATOM 729 C C . ASN A 1 91 ? -3.953 17.932 18.334 1.00 72.19 91 ASN A C 1
ATOM 731 O O . ASN A 1 91 ? -5.106 18.314 18.519 1.00 72.19 91 ASN A O 1
ATOM 735 N N . VAL A 1 92 ? -3.414 16.972 19.095 1.00 81.12 92 VAL A N 1
ATOM 736 C CA . VAL A 1 92 ? -4.109 16.327 20.218 1.00 81.12 92 VAL A CA 1
ATOM 737 C C . VAL A 1 92 ? -3.387 16.696 21.510 1.00 81.12 92 VAL A C 1
ATOM 739 O O . VAL A 1 92 ? -2.300 16.197 21.781 1.00 81.12 92 VAL A O 1
ATOM 742 N N . LYS A 1 93 ? -3.969 17.580 22.330 1.00 81.81 93 LYS A N 1
ATOM 743 C CA . LYS A 1 93 ? -3.377 17.963 23.630 1.00 81.81 93 LYS A CA 1
ATOM 744 C C . LYS A 1 93 ? -3.640 16.922 24.725 1.00 81.81 93 LYS A C 1
ATOM 746 O O . LYS A 1 93 ? -2.811 16.725 25.606 1.00 81.81 93 LYS A O 1
ATOM 751 N N . SER A 1 94 ? -4.779 16.231 24.655 1.00 89.69 94 SER A N 1
ATOM 752 C CA . SER A 1 94 ? -5.197 15.267 25.676 1.00 89.69 94 SER A CA 1
ATOM 753 C C . SER A 1 94 ? -4.323 14.011 25.675 1.00 89.69 94 SER A C 1
ATOM 755 O O . SER A 1 94 ? -4.296 13.264 24.696 1.00 89.69 94 SER A O 1
ATOM 757 N N . LYS A 1 95 ? -3.663 13.738 26.809 1.00 89.94 95 LYS A N 1
ATOM 758 C CA . LYS A 1 95 ? -2.873 12.514 27.025 1.00 89.94 95 LYS A CA 1
ATOM 759 C C . LYS A 1 95 ? -3.734 11.254 26.888 1.00 89.94 95 LYS A C 1
ATOM 761 O O . LYS A 1 95 ? -3.300 10.299 26.257 1.00 89.94 95 LYS A O 1
ATOM 766 N N . LYS A 1 96 ? -4.981 11.295 27.380 1.00 91.06 96 LYS A N 1
ATOM 767 C CA . LYS A 1 96 ? -5.945 10.187 27.274 1.00 91.06 96 LYS A CA 1
ATOM 768 C C . LYS A 1 96 ? -6.218 9.810 25.814 1.00 91.06 96 LYS A C 1
ATOM 770 O O . LYS A 1 96 ? -6.159 8.635 25.473 1.00 91.06 96 LYS A O 1
ATOM 775 N N . LEU A 1 97 ? -6.455 10.798 24.946 1.00 92.00 97 LEU A N 1
ATOM 776 C CA . LEU A 1 97 ? -6.703 10.546 23.519 1.00 92.00 97 LEU A CA 1
ATOM 777 C C . LEU A 1 97 ? -5.470 9.966 22.814 1.00 92.00 97 LEU A C 1
ATOM 779 O O . LEU A 1 97 ? -5.608 9.032 22.032 1.00 92.00 97 LEU A O 1
ATOM 783 N N . LYS A 1 98 ? -4.265 10.465 23.125 1.00 91.94 98 LYS A N 1
ATOM 784 C CA . LYS A 1 98 ? -3.017 9.906 22.574 1.00 91.94 98 LYS A CA 1
ATOM 785 C C . LYS A 1 98 ? -2.845 8.432 22.937 1.00 91.94 98 LYS A C 1
ATOM 787 O O . LYS A 1 98 ? -2.492 7.639 22.072 1.00 91.94 98 LYS A O 1
ATOM 792 N N . THR A 1 99 ? -3.123 8.068 24.190 1.00 93.00 99 THR A N 1
ATOM 793 C CA . THR A 1 99 ? -3.065 6.672 24.644 1.00 93.00 99 THR A CA 1
ATOM 794 C C . THR A 1 99 ? -4.062 5.797 23.892 1.00 93.00 99 THR A C 1
ATOM 796 O O . THR A 1 99 ? -3.697 4.705 23.472 1.00 93.00 99 THR A O 1
ATOM 799 N N . VAL A 1 100 ? -5.289 6.283 23.667 1.00 94.00 100 VAL A N 1
ATOM 800 C CA . VAL A 1 100 ? -6.290 5.548 22.881 1.00 94.00 100 VAL A CA 1
ATOM 801 C C . VAL A 1 100 ? -5.799 5.316 21.454 1.00 94.00 100 VAL A C 1
ATOM 803 O O . VAL A 1 100 ? -5.754 4.169 21.025 1.00 94.00 100 VAL A O 1
ATOM 806 N N . PHE A 1 101 ? -5.369 6.366 20.746 1.00 94.94 101 PHE A N 1
ATOM 807 C CA . PHE A 1 101 ? -4.895 6.227 19.365 1.00 94.94 101 PHE A CA 1
ATOM 808 C C . PHE A 1 101 ? -3.694 5.292 19.250 1.00 94.94 101 PHE A C 1
ATOM 810 O O . PHE A 1 101 ? -3.654 4.467 18.343 1.00 94.94 101 PHE A O 1
ATOM 817 N N . ASN A 1 102 ? -2.736 5.389 20.175 1.00 94.69 102 ASN A N 1
ATOM 818 C CA . ASN A 1 102 ? -1.579 4.503 20.188 1.00 94.69 102 ASN A CA 1
ATOM 819 C C . ASN A 1 102 ? -1.994 3.041 20.422 1.00 94.69 102 ASN A C 1
ATOM 821 O O . ASN A 1 102 ? -1.570 2.171 19.668 1.00 94.69 102 ASN A O 1
ATOM 825 N N . LYS A 1 103 ? -2.896 2.782 21.376 1.00 94.19 103 LYS A N 1
ATOM 826 C CA . LYS A 1 103 ? -3.389 1.429 21.657 1.00 94.19 103 LYS A CA 1
ATOM 827 C C . LYS A 1 103 ? -4.124 0.812 20.462 1.00 94.19 103 LYS A C 1
ATOM 829 O O . LYS A 1 103 ? -3.920 -0.354 20.146 1.00 94.19 103 LYS A O 1
ATOM 834 N N . THR A 1 104 ? -4.972 1.588 19.788 1.00 94.94 104 THR A N 1
ATOM 835 C CA . THR A 1 104 ? -5.797 1.085 18.676 1.00 94.94 104 THR A CA 1
ATOM 836 C C . THR A 1 104 ? -5.032 0.978 17.356 1.00 94.94 104 THR A C 1
ATOM 838 O O . THR A 1 104 ? -5.342 0.121 16.542 1.00 94.94 104 THR A O 1
ATOM 841 N N . LEU A 1 105 ? -4.057 1.860 17.103 1.00 96.19 105 LEU A N 1
ATOM 842 C CA . LEU A 1 105 ? -3.385 1.950 15.797 1.00 96.19 105 LEU A CA 1
ATOM 843 C C . LEU A 1 105 ? -1.950 1.413 15.790 1.00 96.19 105 LEU A C 1
ATOM 845 O O . LEU A 1 105 ? -1.456 1.083 14.716 1.00 96.19 105 LEU A O 1
ATOM 849 N N . VAL A 1 106 ? -1.272 1.363 16.942 1.00 95.75 106 VAL A N 1
ATOM 850 C CA . VAL A 1 106 ? 0.171 1.083 17.025 1.00 95.75 106 VAL A CA 1
ATOM 851 C C . VAL A 1 106 ? 0.460 -0.192 17.807 1.00 95.75 106 VAL A C 1
ATOM 853 O O . VAL A 1 106 ? 1.017 -1.112 17.228 1.00 95.75 106 VAL A O 1
ATOM 856 N N . ASP A 1 107 ? 0.115 -0.259 19.094 1.00 94.38 107 ASP A N 1
ATOM 857 C CA . ASP A 1 107 ? 0.431 -1.412 19.953 1.00 94.38 107 ASP A CA 1
ATOM 858 C C . ASP A 1 107 ? -0.676 -1.610 21.008 1.00 94.38 107 ASP A C 1
ATOM 860 O O . ASP A 1 107 ? -0.826 -0.755 21.888 1.00 94.38 107 ASP A O 1
ATOM 864 N N . PRO A 1 108 ? -1.496 -2.680 20.933 1.00 90.62 108 PRO A N 1
ATOM 865 C CA . PRO A 1 108 ? -1.335 -3.891 20.111 1.00 90.62 108 PRO A CA 1
ATOM 866 C C . PRO A 1 108 ? -1.552 -3.715 18.601 1.00 90.62 108 PRO A C 1
ATOM 868 O O . PRO A 1 108 ? -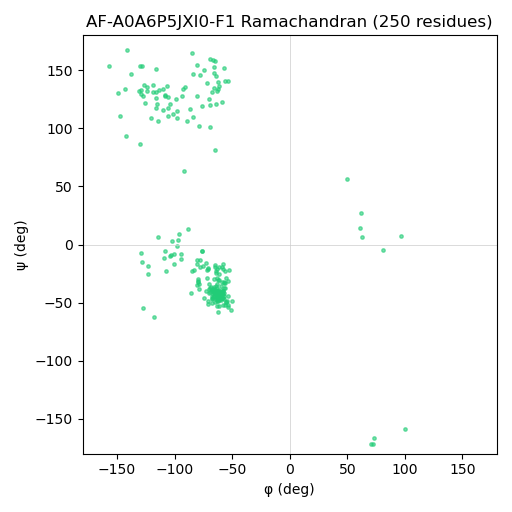1.038 -4.530 17.839 1.00 90.62 108 PRO A O 1
ATOM 871 N N . GLY A 1 109 ? -2.272 -2.671 18.173 1.00 93.88 109 GLY A N 1
ATOM 872 C CA . GLY A 1 109 ? -2.565 -2.420 16.757 1.00 93.88 109 GLY A CA 1
ATOM 873 C C . GLY A 1 109 ? -3.551 -3.423 16.124 1.00 93.88 109 GLY A C 1
ATOM 874 O O . GLY A 1 109 ? -4.183 -4.212 16.836 1.00 93.88 109 GLY A O 1
ATOM 875 N N . PRO A 1 110 ? -3.731 -3.368 14.790 1.00 96.88 110 PRO A N 1
ATOM 876 C CA . PRO A 1 110 ? -4.598 -4.282 14.044 1.00 96.88 110 PRO A CA 1
ATOM 877 C C . PRO A 1 110 ? -3.942 -5.634 13.741 1.00 96.88 110 PRO A C 1
ATOM 879 O O . PRO A 1 110 ? -2.732 -5.723 13.524 1.00 96.88 110 PRO A O 1
ATOM 882 N N . ASP A 1 111 ? -4.744 -6.684 13.561 1.00 97.12 111 ASP A N 1
ATOM 883 C CA . ASP A 1 111 ? -4.235 -7.988 13.110 1.00 97.12 111 ASP A CA 1
ATOM 884 C C . ASP A 1 111 ? -3.708 -7.958 11.670 1.00 97.12 111 ASP A C 1
ATOM 886 O O . ASP A 1 111 ? -2.678 -8.574 11.377 1.00 97.12 111 ASP A O 1
ATOM 890 N N . PHE A 1 112 ? -4.403 -7.227 10.795 1.00 97.88 112 PHE A N 1
ATOM 891 C CA . PHE A 1 112 ? -4.022 -7.000 9.404 1.00 97.88 112 PHE A CA 1
ATOM 892 C C . PHE A 1 112 ? -3.801 -5.518 9.114 1.00 97.88 112 PHE A C 1
ATOM 894 O O . PHE A 1 112 ? -4.634 -4.681 9.454 1.00 97.88 112 PHE A O 1
ATOM 901 N N . VAL A 1 113 ? -2.738 -5.203 8.379 1.00 97.81 113 VAL A N 1
ATOM 902 C CA . VAL A 1 113 ? -2.550 -3.893 7.742 1.00 97.81 113 VAL A CA 1
ATOM 903 C C . VAL A 1 113 ? -2.530 -4.078 6.233 1.00 97.81 113 VAL A C 1
ATOM 905 O O . VAL A 1 113 ? -1.738 -4.866 5.717 1.00 97.81 113 VAL A O 1
ATOM 908 N N . VAL A 1 114 ? -3.378 -3.341 5.525 1.00 98.06 114 VAL A N 1
ATOM 909 C CA . VAL A 1 114 ? -3.390 -3.267 4.064 1.00 98.06 114 VAL A CA 1
ATOM 910 C C . VAL A 1 114 ? -3.051 -1.843 3.653 1.00 98.06 114 VAL A C 1
ATOM 912 O O . VAL A 1 114 ? -3.789 -0.918 3.970 1.00 98.06 114 VAL A O 1
ATOM 915 N N . CYS A 1 115 ? -1.947 -1.669 2.940 1.00 96.62 115 CYS A N 1
ATOM 916 C CA . CYS A 1 115 ? -1.516 -0.390 2.393 1.00 96.62 115 CYS A CA 1
ATOM 917 C C . CYS A 1 115 ? -1.863 -0.344 0.907 1.00 96.62 115 CYS A C 1
ATOM 919 O O . CYS A 1 115 ? -1.286 -1.093 0.118 1.00 96.62 115 CYS A O 1
ATOM 921 N N . ASP A 1 116 ? -2.795 0.521 0.533 1.00 95.62 116 ASP A N 1
ATOM 922 C CA . ASP A 1 116 ? -3.115 0.810 -0.859 1.00 95.62 116 ASP A CA 1
ATOM 923 C C . ASP A 1 116 ? -2.159 1.869 -1.419 1.00 95.62 116 ASP A C 1
ATOM 925 O O . ASP A 1 116 ? -1.709 2.747 -0.681 1.00 95.62 116 ASP A O 1
ATOM 929 N N . GLU A 1 117 ? -1.828 1.790 -2.704 1.00 90.50 117 GLU A N 1
ATOM 930 C CA . GLU A 1 117 ? -0.798 2.621 -3.343 1.00 90.50 117 GLU A CA 1
ATOM 931 C C . GLU A 1 117 ? 0.538 2.643 -2.577 1.00 90.50 117 GLU A C 1
ATOM 933 O O . GLU A 1 117 ? 1.077 3.684 -2.195 1.00 90.50 117 GLU A O 1
ATOM 938 N N . GLY A 1 118 ? 1.097 1.452 -2.353 1.00 84.44 118 GLY A N 1
ATOM 939 C CA . GLY A 1 118 ? 2.311 1.217 -1.569 1.00 84.44 118 GLY A CA 1
ATOM 940 C C . GLY A 1 118 ? 3.535 2.032 -1.968 1.00 84.44 118 GLY A C 1
ATOM 941 O O . GLY A 1 118 ? 4.406 2.265 -1.131 1.00 84.44 118 GLY A O 1
ATOM 942 N N . HIS A 1 119 ? 3.586 2.533 -3.204 1.00 84.00 119 HIS A N 1
ATOM 943 C CA . HIS A 1 119 ? 4.624 3.457 -3.654 1.00 84.00 119 HIS A CA 1
ATOM 944 C C . HIS A 1 119 ? 4.686 4.750 -2.805 1.00 84.00 119 HIS A C 1
ATOM 946 O O . HIS A 1 119 ? 5.704 5.437 -2.805 1.00 84.00 119 HIS A O 1
ATOM 952 N N . ILE A 1 120 ? 3.653 5.077 -2.018 1.00 85.25 120 ILE A N 1
ATOM 953 C CA . ILE A 1 120 ? 3.692 6.143 -1.000 1.00 85.25 120 ILE A CA 1
ATOM 954 C C . ILE A 1 120 ? 4.741 5.850 0.092 1.00 85.25 120 ILE A C 1
ATOM 956 O O . ILE A 1 120 ? 5.363 6.772 0.623 1.00 85.25 120 ILE A O 1
ATOM 960 N N . LEU A 1 121 ? 4.998 4.574 0.392 1.00 83.81 121 LEU A N 1
ATOM 961 C CA . LEU A 1 121 ? 5.963 4.109 1.397 1.00 83.81 121 LEU A CA 1
ATOM 962 C C . LEU A 1 121 ? 7.385 3.933 0.843 1.00 83.81 121 LEU A C 1
ATOM 964 O O . LEU A 1 121 ? 8.250 3.371 1.514 1.00 83.81 121 LEU A O 1
ATOM 968 N N . LYS A 1 122 ? 7.661 4.451 -0.357 1.00 83.06 122 LYS A N 1
ATOM 969 C CA . LYS A 1 122 ? 8.936 4.284 -1.067 1.00 83.06 122 LYS A CA 1
ATOM 970 C C . LYS A 1 122 ? 10.176 4.850 -0.371 1.00 83.06 122 LYS A C 1
ATOM 972 O O . LYS A 1 122 ? 11.292 4.488 -0.724 1.00 83.06 122 LYS A O 1
ATOM 977 N N . ASN A 1 123 ? 9.992 5.772 0.575 1.00 82.88 123 ASN A N 1
ATOM 978 C CA . ASN A 1 123 ? 11.081 6.421 1.299 1.00 82.88 123 ASN A CA 1
ATOM 979 C C . ASN A 1 123 ? 10.962 6.152 2.801 1.00 82.88 123 ASN A C 1
ATOM 981 O O . ASN A 1 123 ? 10.106 6.733 3.471 1.00 82.88 123 ASN A O 1
ATOM 985 N N . GLU A 1 124 ? 11.858 5.325 3.336 1.00 81.75 124 GLU A N 1
ATOM 986 C CA . GLU A 1 124 ? 11.934 4.981 4.760 1.00 81.75 124 GLU A CA 1
ATOM 987 C C . GLU A 1 124 ? 12.110 6.209 5.674 1.00 81.75 124 GLU A C 1
ATOM 989 O O . GLU A 1 124 ? 11.570 6.254 6.780 1.00 81.75 124 GLU A O 1
ATOM 994 N N . ALA A 1 125 ? 12.794 7.257 5.202 1.00 85.44 125 ALA A N 1
ATOM 995 C CA . ALA A 1 125 ? 13.005 8.477 5.977 1.00 85.44 125 ALA A CA 1
ATOM 996 C C . ALA A 1 125 ? 11.734 9.334 6.119 1.00 85.44 125 ALA A C 1
ATOM 998 O O . ALA A 1 125 ? 11.691 10.221 6.983 1.00 85.44 125 ALA A O 1
ATOM 999 N N . SER A 1 126 ? 10.708 9.082 5.297 1.00 90.31 126 SER A N 1
ATOM 1000 C CA . SER A 1 126 ? 9.473 9.860 5.309 1.00 90.31 126 SER A CA 1
ATOM 1001 C C . SER A 1 126 ? 8.736 9.712 6.644 1.00 90.31 126 SER A C 1
ATOM 1003 O O . SER A 1 126 ? 8.727 8.657 7.279 1.00 90.31 126 SER A O 1
ATOM 1005 N N . ALA A 1 127 ? 8.082 10.787 7.087 1.00 91.38 127 ALA A N 1
ATOM 1006 C CA . ALA A 1 127 ? 7.332 10.770 8.341 1.00 91.38 127 ALA A CA 1
ATOM 1007 C C . ALA A 1 127 ? 6.161 9.770 8.320 1.00 91.38 127 ALA A C 1
ATOM 1009 O O . ALA A 1 127 ? 5.799 9.248 9.373 1.00 91.38 127 ALA A O 1
ATOM 1010 N N . VAL A 1 128 ? 5.592 9.506 7.138 1.00 92.69 128 VAL A N 1
ATOM 1011 C CA . VAL A 1 128 ? 4.541 8.500 6.937 1.00 92.69 128 VAL A CA 1
ATOM 1012 C C . VAL A 1 128 ? 5.127 7.098 7.085 1.00 92.69 128 VAL A C 1
ATOM 1014 O O . VAL A 1 128 ? 4.627 6.341 7.909 1.00 92.69 128 VAL A O 1
ATOM 1017 N N . SER A 1 129 ? 6.222 6.773 6.389 1.00 91.81 129 SER A N 1
ATOM 1018 C CA . SER A 1 129 ? 6.881 5.462 6.498 1.00 91.81 129 SER A CA 1
ATOM 1019 C C . SER A 1 129 ? 7.332 5.167 7.923 1.00 91.81 129 SER A C 1
ATOM 1021 O O . SER A 1 129 ? 7.065 4.086 8.439 1.00 91.81 129 SER A O 1
ATOM 1023 N N . LYS A 1 130 ? 7.916 6.157 8.613 1.00 92.75 130 LYS A N 1
ATOM 1024 C CA . LYS A 1 130 ? 8.259 6.037 10.037 1.00 92.75 130 LYS A CA 1
ATOM 1025 C C . LYS A 1 130 ? 7.035 5.723 10.893 1.00 92.75 130 LYS A C 1
ATOM 1027 O O . LYS A 1 130 ? 7.103 4.827 11.721 1.00 92.75 130 LYS A O 1
ATOM 1032 N N . ALA A 1 131 ? 5.916 6.422 10.691 1.00 94.12 131 ALA A N 1
ATOM 1033 C CA . ALA A 1 131 ? 4.691 6.163 11.447 1.00 94.12 131 ALA A CA 1
ATOM 1034 C C . ALA A 1 131 ? 4.086 4.782 11.135 1.00 94.12 131 ALA A C 1
ATOM 1036 O O . ALA A 1 131 ? 3.565 4.128 12.037 1.00 94.12 131 ALA A O 1
ATOM 1037 N N . MET A 1 132 ? 4.138 4.342 9.877 1.00 95.00 132 MET A N 1
ATOM 1038 C CA . MET A 1 132 ? 3.626 3.037 9.444 1.00 95.00 132 MET A CA 1
ATOM 1039 C C . MET A 1 132 ? 4.483 1.885 9.980 1.00 95.00 132 MET A C 1
ATOM 1041 O O . MET A 1 132 ? 3.941 0.874 10.414 1.00 95.00 132 MET A O 1
ATOM 1045 N N . ASN A 1 133 ? 5.808 2.048 10.026 1.00 92.62 133 ASN A N 1
ATOM 1046 C CA . ASN A 1 133 ? 6.725 1.047 10.580 1.00 92.62 133 ASN A CA 1
ATOM 1047 C C . ASN A 1 133 ? 6.524 0.807 12.086 1.00 92.62 133 ASN A C 1
ATOM 1049 O O . ASN A 1 133 ? 6.862 -0.271 12.569 1.00 92.62 133 ASN A O 1
ATOM 1053 N N . LEU A 1 134 ? 5.941 1.765 12.819 1.00 93.75 134 LEU A N 1
ATOM 1054 C CA . LEU A 1 134 ? 5.622 1.600 14.243 1.00 93.75 134 LEU A CA 1
ATOM 1055 C C . LEU A 1 134 ? 4.466 0.621 14.500 1.00 93.75 134 LEU A C 1
ATOM 1057 O O . LEU A 1 134 ? 4.343 0.143 15.625 1.00 93.75 134 LEU A O 1
ATOM 1061 N N . ILE A 1 135 ? 3.616 0.333 13.506 1.00 95.50 135 ILE A N 1
ATOM 1062 C CA . ILE A 1 135 ? 2.432 -0.516 13.698 1.00 95.50 135 ILE A CA 1
ATOM 1063 C C . ILE A 1 135 ? 2.856 -1.930 14.080 1.00 95.50 135 ILE A C 1
ATOM 1065 O O . ILE A 1 135 ? 3.484 -2.627 13.283 1.00 95.50 135 ILE A O 1
ATOM 1069 N N . ARG A 1 136 ? 2.428 -2.423 15.238 1.00 95.19 136 ARG A N 1
ATOM 1070 C CA . ARG A 1 136 ? 2.444 -3.854 15.529 1.00 95.19 136 ARG A CA 1
ATOM 1071 C C . ARG A 1 136 ? 1.233 -4.511 14.886 1.00 95.19 136 ARG A C 1
ATOM 1073 O O . ARG A 1 136 ? 0.110 -4.040 15.002 1.00 95.19 136 ARG A O 1
ATOM 1080 N N . SER A 1 137 ? 1.498 -5.561 14.117 1.00 95.25 137 SER A N 1
ATOM 1081 C CA . SER A 1 137 ? 0.474 -6.308 13.396 1.00 95.25 137 SER A CA 1
ATOM 1082 C C . SER A 1 137 ? 0.965 -7.716 13.090 1.00 95.25 137 SER A C 1
ATOM 1084 O O . SER A 1 137 ? 2.171 -7.942 12.974 1.00 95.25 137 SER A O 1
ATOM 1086 N N . LYS A 1 138 ? 0.037 -8.666 12.944 1.00 94.50 138 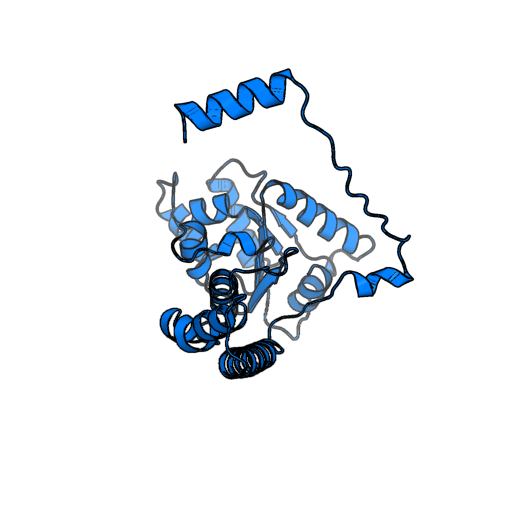LYS A N 1
ATOM 1087 C CA . LYS A 1 138 ? 0.364 -10.061 12.622 1.00 94.50 138 LYS A CA 1
ATOM 1088 C C . LYS A 1 138 ? 0.660 -10.233 11.133 1.00 94.50 138 LYS A C 1
ATOM 1090 O O . LYS A 1 138 ? 1.469 -11.085 10.767 1.00 94.50 138 LYS A O 1
ATOM 1095 N N . ARG A 1 139 ? -0.017 -9.472 10.265 1.00 95.56 139 ARG A N 1
ATOM 1096 C CA . ARG A 1 139 ? 0.057 -9.614 8.803 1.00 95.56 139 ARG A CA 1
ATOM 1097 C C . ARG A 1 139 ? 0.005 -8.250 8.116 1.00 95.56 139 ARG A C 1
ATOM 1099 O O . ARG A 1 139 ? -0.853 -7.427 8.413 1.00 95.56 139 ARG A O 1
ATOM 1106 N N . ARG A 1 140 ? 0.894 -8.030 7.148 1.00 96.06 140 ARG A N 1
ATOM 1107 C CA . ARG A 1 140 ? 0.978 -6.786 6.370 1.00 96.06 140 ARG A CA 1
ATOM 1108 C C . ARG A 1 140 ? 0.871 -7.095 4.879 1.00 96.06 140 ARG A C 1
ATOM 1110 O O . ARG A 1 140 ? 1.496 -8.037 4.400 1.00 96.06 140 ARG A O 1
ATOM 1117 N N . ILE A 1 141 ? 0.075 -6.314 4.159 1.00 96.31 141 ILE A N 1
ATOM 1118 C CA . ILE A 1 141 ? -0.159 -6.431 2.718 1.00 96.31 141 ILE A CA 1
ATOM 1119 C C . ILE A 1 141 ? 0.054 -5.053 2.101 1.00 96.31 141 ILE A C 1
ATOM 1121 O O . ILE A 1 141 ? -0.472 -4.062 2.600 1.00 96.31 141 ILE A O 1
ATOM 1125 N N . ILE A 1 142 ? 0.799 -4.992 1.001 1.00 94.50 142 ILE A N 1
ATOM 1126 C CA . ILE A 1 142 ? 0.922 -3.792 0.175 1.00 94.50 142 ILE A CA 1
ATOM 1127 C C . ILE A 1 142 ? 0.283 -4.073 -1.185 1.00 94.50 142 ILE A C 1
ATOM 1129 O O . ILE A 1 142 ? 0.562 -5.102 -1.798 1.00 94.50 142 ILE A O 1
ATOM 1133 N N . LEU A 1 143 ? -0.546 -3.146 -1.660 1.00 94.12 143 LEU A N 1
ATOM 1134 C CA . LEU A 1 143 ? -1.070 -3.106 -3.022 1.00 94.12 143 LEU A CA 1
ATOM 1135 C C . LEU A 1 143 ? -0.371 -1.979 -3.780 1.00 94.12 143 LEU A C 1
ATOM 1137 O O . LEU A 1 143 ? -0.202 -0.885 -3.249 1.00 94.12 143 LEU A O 1
ATOM 1141 N N . THR A 1 144 ? 0.039 -2.227 -5.020 1.00 88.75 144 THR A N 1
ATOM 1142 C CA . THR A 1 144 ? 0.602 -1.185 -5.885 1.00 88.75 144 THR A CA 1
ATOM 1143 C C . THR A 1 144 ? 0.282 -1.490 -7.342 1.00 88.75 144 THR A C 1
ATOM 1145 O O . THR A 1 144 ? 0.478 -2.619 -7.794 1.00 88.75 144 THR A O 1
ATOM 1148 N N . GLY A 1 145 ? -0.238 -0.494 -8.065 1.00 80.44 145 GLY A N 1
ATOM 1149 C CA . GLY A 1 145 ? -0.525 -0.596 -9.501 1.00 80.44 145 GLY A CA 1
ATOM 1150 C C . GLY A 1 145 ? 0.701 -0.337 -10.376 1.00 80.44 145 GLY A C 1
ATOM 1151 O O . GLY A 1 145 ? 0.767 -0.800 -11.512 1.00 80.44 145 GLY A O 1
ATOM 1152 N N . THR A 1 146 ? 1.701 0.364 -9.842 1.00 67.19 146 THR A N 1
ATOM 1153 C CA . THR A 1 146 ? 2.993 0.550 -10.494 1.00 67.19 146 THR A CA 1
ATOM 1154 C C . THR A 1 146 ? 3.910 -0.600 -10.076 1.00 67.19 146 THR A C 1
ATOM 1156 O O . THR A 1 146 ? 4.372 -0.637 -8.928 1.00 67.19 146 THR A O 1
ATOM 1159 N N . PRO A 1 147 ? 4.201 -1.580 -10.959 1.00 55.69 147 PRO A N 1
ATOM 1160 C CA . PRO A 1 147 ? 5.398 -2.377 -10.752 1.00 55.69 147 PRO A CA 1
ATOM 1161 C C . PRO A 1 147 ? 6.542 -1.365 -10.757 1.00 55.69 147 PRO A C 1
ATOM 1163 O O . PRO A 1 147 ? 6.635 -0.577 -11.692 1.00 55.69 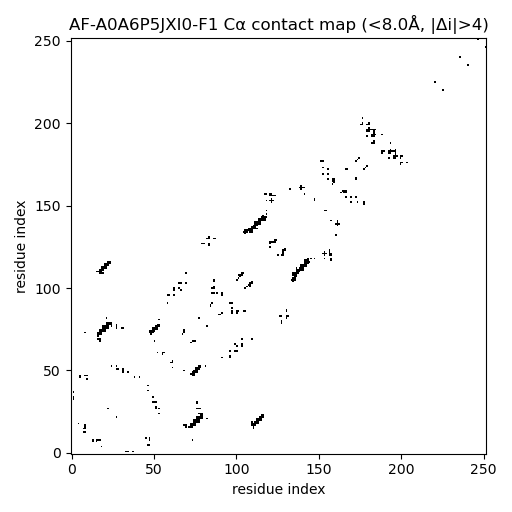147 PRO A O 1
ATOM 1166 N N . LEU A 1 148 ? 7.328 -1.301 -9.684 1.00 55.47 148 LEU A N 1
ATOM 1167 C CA . LEU A 1 148 ? 8.307 -0.235 -9.440 1.00 55.47 148 LEU A CA 1
ATOM 1168 C C . LEU A 1 148 ? 9.420 -0.267 -10.483 1.00 55.47 148 LEU A C 1
ATOM 1170 O O . LEU A 1 148 ? 10.489 -0.842 -10.281 1.00 55.47 148 LEU A O 1
ATOM 1174 N N . GLN A 1 149 ? 9.127 0.318 -11.634 1.00 52.47 149 GLN A N 1
ATOM 1175 C CA . GLN A 1 149 ? 10.008 0.414 -12.773 1.00 52.47 149 GLN A CA 1
ATOM 1176 C C . GLN A 1 149 ? 11.135 1.371 -12.373 1.00 52.47 149 GLN A C 1
ATOM 1178 O O . GLN A 1 149 ? 10.963 2.585 -12.357 1.00 52.47 149 GLN A O 1
ATOM 1183 N N . ASN A 1 150 ? 12.283 0.780 -12.027 1.00 55.81 150 ASN A N 1
ATOM 1184 C CA . ASN A 1 150 ? 13.619 1.387 -11.927 1.00 55.81 150 ASN A CA 1
ATOM 1185 C C . ASN A 1 150 ? 14.119 1.857 -10.556 1.00 55.81 150 ASN A C 1
ATOM 1187 O O . ASN A 1 150 ? 15.222 2.397 -10.492 1.00 55.81 150 ASN A O 1
ATOM 1191 N N . ASN A 1 151 ? 13.420 1.586 -9.449 1.00 74.31 151 ASN A N 1
ATOM 1192 C CA . ASN A 1 151 ? 13.979 1.892 -8.129 1.00 74.31 151 ASN A CA 1
ATOM 1193 C C . ASN A 1 151 ? 13.903 0.712 -7.152 1.00 74.31 151 ASN A C 1
ATOM 1195 O O . ASN A 1 151 ? 12.994 0.590 -6.331 1.00 74.31 151 ASN A O 1
ATOM 1199 N N . LEU A 1 152 ? 14.922 -0.150 -7.218 1.00 86.50 152 LEU A N 1
ATOM 1200 C CA . LEU A 1 152 ? 15.104 -1.282 -6.305 1.00 86.50 152 LEU A CA 1
ATOM 1201 C C . LEU A 1 152 ? 15.148 -0.852 -4.823 1.00 86.50 152 LEU A C 1
ATOM 1203 O O . LEU A 1 152 ? 14.838 -1.662 -3.954 1.00 86.50 152 LEU A O 1
ATOM 1207 N N . ILE A 1 153 ? 15.476 0.409 -4.513 1.00 87.75 153 ILE A N 1
ATOM 1208 C CA . ILE A 1 153 ? 15.423 0.936 -3.138 1.00 87.75 153 ILE A CA 1
ATOM 1209 C C . ILE A 1 153 ? 13.976 0.994 -2.636 1.00 87.75 153 ILE A C 1
ATOM 1211 O O . ILE A 1 153 ? 13.701 0.600 -1.506 1.00 87.75 153 ILE A O 1
ATOM 1215 N N . GLU A 1 154 ? 13.039 1.438 -3.472 1.00 85.94 154 GLU A N 1
ATOM 1216 C CA . GLU A 1 154 ? 11.614 1.496 -3.112 1.00 85.94 154 GLU A CA 1
ATOM 1217 C C . GLU A 1 154 ? 11.061 0.086 -2.910 1.00 85.94 154 GLU A C 1
ATOM 1219 O O . GLU A 1 154 ? 10.280 -0.169 -1.992 1.00 85.94 154 GLU A O 1
ATOM 1224 N N . TYR A 1 155 ? 11.540 -0.847 -3.735 1.00 86.50 155 TYR A N 1
ATOM 1225 C CA . TYR A 1 155 ? 11.236 -2.262 -3.606 1.00 86.50 155 TYR A CA 1
ATOM 1226 C C . TYR A 1 155 ? 11.715 -2.826 -2.261 1.00 86.50 155 TYR A C 1
ATOM 1228 O O . TYR A 1 155 ? 10.950 -3.490 -1.561 1.00 86.50 155 TYR A O 1
ATOM 1236 N N . HIS A 1 156 ? 12.954 -2.515 -1.862 1.00 90.19 156 HIS A N 1
ATOM 1237 C CA . HIS A 1 156 ? 13.488 -2.884 -0.548 1.00 90.19 156 HIS A CA 1
ATOM 1238 C C . HIS A 1 156 ? 12.646 -2.301 0.590 1.00 90.19 156 HIS A C 1
ATOM 1240 O O . HIS A 1 156 ? 12.255 -3.054 1.479 1.00 90.19 156 HIS A O 1
ATOM 1246 N N . CYS A 1 157 ? 12.278 -1.017 0.519 1.00 89.00 157 CYS A N 1
ATOM 1247 C CA . CYS A 1 157 ? 11.455 -0.361 1.540 1.00 89.00 157 CYS A CA 1
ATOM 1248 C C . CYS A 1 157 ? 10.110 -1.079 1.743 1.00 89.00 157 CYS A C 1
ATOM 1250 O O . CYS A 1 157 ? 9.716 -1.365 2.874 1.00 89.00 157 CYS A O 1
ATOM 1252 N N . MET A 1 158 ? 9.414 -1.412 0.654 1.00 89.62 158 MET A N 1
ATOM 1253 C CA . MET A 1 158 ? 8.115 -2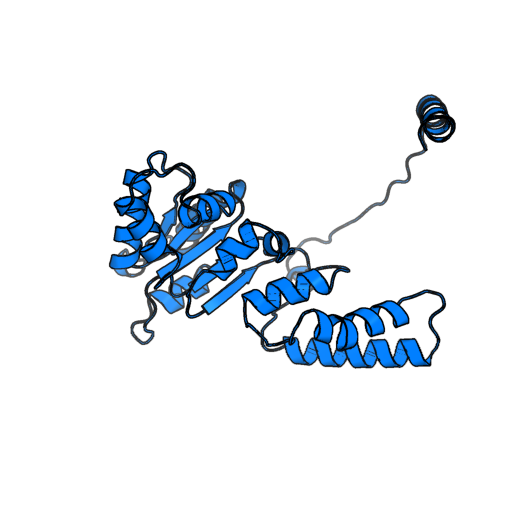.084 0.732 1.00 89.62 158 MET A CA 1
ATOM 1254 C C . MET A 1 158 ? 8.214 -3.531 1.205 1.00 89.62 158 MET A C 1
ATOM 1256 O O . MET A 1 158 ? 7.413 -3.965 2.033 1.00 89.62 158 MET A O 1
ATOM 1260 N N . VAL A 1 159 ? 9.206 -4.283 0.722 1.00 90.81 159 VAL A N 1
ATOM 1261 C CA . VAL A 1 159 ? 9.422 -5.658 1.187 1.00 90.81 159 VAL A CA 1
ATOM 1262 C C . VAL A 1 159 ? 9.800 -5.669 2.661 1.00 90.81 159 VAL A C 1
ATOM 1264 O O . VAL A 1 159 ? 9.262 -6.487 3.400 1.00 90.81 159 VAL A O 1
ATOM 1267 N N . ASN A 1 160 ? 10.651 -4.743 3.107 1.00 91.19 160 ASN A N 1
ATOM 1268 C CA . ASN A 1 160 ? 11.030 -4.635 4.511 1.00 91.19 160 ASN A CA 1
ATOM 1269 C C . ASN A 1 160 ? 9.831 -4.270 5.400 1.00 91.19 160 ASN A C 1
ATOM 1271 O O . ASN A 1 160 ? 9.703 -4.803 6.497 1.00 91.19 160 ASN A O 1
ATOM 1275 N N . PHE A 1 161 ? 8.904 -3.436 4.911 1.00 91.81 161 PHE A N 1
ATOM 1276 C CA . PHE A 1 161 ? 7.645 -3.177 5.612 1.00 91.81 161 PHE A CA 1
ATOM 1277 C C . PHE A 1 161 ? 6.792 -4.445 5.758 1.00 91.81 161 PHE A C 1
ATOM 1279 O O . PHE A 1 161 ? 6.229 -4.676 6.826 1.00 91.81 161 PHE A O 1
ATOM 1286 N N . VAL A 1 162 ? 6.673 -5.267 4.712 1.00 92.38 162 VAL A N 1
ATOM 1287 C CA . VAL A 1 162 ? 5.843 -6.488 4.735 1.00 92.38 162 VAL A CA 1
ATOM 1288 C C . VAL A 1 162 ? 6.490 -7.609 5.550 1.00 92.38 162 VAL A C 1
ATOM 1290 O O . VAL A 1 162 ? 5.819 -8.268 6.345 1.00 92.38 162 VAL A O 1
ATOM 1293 N N . LYS A 1 163 ? 7.784 -7.841 5.337 1.00 90.81 163 LYS A N 1
ATOM 1294 C CA . LYS A 1 163 ? 8.576 -8.896 5.965 1.00 90.81 163 LYS A CA 1
ATOM 1295 C C . LYS A 1 163 ? 9.967 -8.353 6.270 1.00 90.81 163 LYS A C 1
ATOM 1297 O O . LYS A 1 163 ? 10.872 -8.401 5.434 1.00 90.81 163 LYS A O 1
ATOM 1302 N N . GLU A 1 164 ? 10.104 -7.855 7.489 1.00 88.50 164 GLU A N 1
ATOM 1303 C CA . GLU A 1 164 ? 11.340 -7.266 7.990 1.00 88.50 164 GLU A CA 1
ATOM 1304 C C . GLU A 1 164 ? 12.526 -8.231 7.826 1.00 88.50 164 GLU A C 1
ATOM 1306 O O . GLU A 1 164 ? 12.390 -9.446 8.004 1.00 88.50 164 GLU A O 1
ATOM 1311 N N . ASN A 1 165 ? 13.688 -7.690 7.455 1.00 87.69 165 ASN A N 1
ATOM 1312 C CA . ASN A 1 165 ? 14.953 -8.413 7.280 1.00 87.69 165 ASN A CA 1
ATOM 1313 C C . ASN A 1 165 ? 14.992 -9.496 6.179 1.00 87.69 165 ASN A C 1
ATOM 1315 O O . ASN A 1 165 ? 16.024 -10.148 6.028 1.00 87.69 165 ASN A O 1
ATOM 1319 N N . LEU A 1 166 ? 13.955 -9.662 5.340 1.00 91.25 166 LEU A N 1
ATOM 1320 C CA . LEU A 1 166 ? 13.981 -10.640 4.231 1.00 91.25 166 LEU A CA 1
ATOM 1321 C C . LEU A 1 166 ? 15.143 -10.402 3.251 1.00 91.25 166 LEU A C 1
ATOM 1323 O O . LEU A 1 166 ? 15.756 -11.347 2.756 1.00 91.25 166 LEU A O 1
ATOM 1327 N N . LEU A 1 167 ? 15.419 -9.132 2.952 1.00 91.81 167 LEU A N 1
ATOM 1328 C CA . LEU A 1 167 ? 16.438 -8.708 1.988 1.00 91.81 167 LEU A CA 1
ATOM 1329 C C . LEU A 1 167 ? 17.730 -8.210 2.659 1.00 91.81 167 LEU A C 1
ATOM 1331 O O . LEU A 1 167 ? 18.653 -7.797 1.957 1.00 91.81 167 LEU A O 1
ATOM 1335 N N . GLY A 1 168 ? 17.804 -8.272 3.993 1.00 92.25 168 GLY A N 1
ATOM 1336 C CA . GLY A 1 168 ? 18.883 -7.687 4.789 1.00 92.25 168 GLY A CA 1
ATOM 1337 C C . GLY A 1 168 ? 18.824 -6.158 4.866 1.00 92.25 168 GLY A C 1
ATOM 1338 O O . GLY A 1 168 ? 17.817 -5.531 4.516 1.00 92.25 168 GLY A O 1
ATOM 1339 N N . SER A 1 169 ? 19.920 -5.554 5.329 1.00 92.81 169 SER A N 1
ATOM 1340 C CA . SER A 1 169 ? 20.039 -4.097 5.407 1.00 92.81 169 SER A CA 1
ATOM 1341 C C . SER A 1 169 ? 20.019 -3.459 4.013 1.00 92.81 169 SER A C 1
ATOM 1343 O O . SER A 1 169 ? 20.357 -4.096 3.012 1.00 92.81 169 SER A O 1
ATOM 1345 N N . ILE A 1 170 ? 19.668 -2.172 3.926 1.00 91.00 170 ILE A N 1
ATOM 1346 C CA . ILE A 1 170 ? 19.702 -1.446 2.647 1.00 91.00 170 ILE A CA 1
ATOM 1347 C C . ILE A 1 170 ? 21.109 -1.435 2.023 1.00 91.00 170 ILE A C 1
ATOM 1349 O O . ILE A 1 170 ? 21.249 -1.469 0.800 1.00 91.00 170 ILE A O 1
ATOM 1353 N N . THR A 1 171 ? 22.156 -1.423 2.851 1.00 93.31 171 THR A N 1
ATOM 1354 C CA . THR A 1 171 ? 23.555 -1.460 2.406 1.00 93.31 171 THR A CA 1
ATOM 1355 C C . THR A 1 171 ? 23.896 -2.808 1.775 1.00 93.31 171 THR A C 1
ATOM 1357 O O . THR A 1 171 ? 24.440 -2.849 0.669 1.00 93.31 171 THR A O 1
ATOM 1360 N N . ASP A 1 172 ? 23.507 -3.910 2.419 1.00 94.56 172 ASP A N 1
ATOM 1361 C CA . ASP A 1 172 ? 23.712 -5.257 1.877 1.00 94.56 172 ASP A CA 1
ATOM 1362 C C . ASP A 1 172 ? 22.923 -5.449 0.587 1.00 94.56 172 ASP A C 1
ATOM 1364 O O . ASP A 1 172 ? 23.442 -5.969 -0.402 1.00 94.56 172 ASP A O 1
ATOM 1368 N N . PHE A 1 173 ? 21.678 -4.974 0.572 1.00 94.88 173 PHE A N 1
ATOM 1369 C CA . PHE A 1 173 ? 20.816 -5.043 -0.595 1.00 94.88 173 PHE A CA 1
ATOM 1370 C C . PHE A 1 173 ? 21.393 -4.257 -1.782 1.00 94.88 173 PHE A C 1
ATOM 1372 O O . PHE A 1 173 ? 21.396 -4.757 -2.913 1.00 94.88 173 PHE A O 1
ATOM 1379 N N . ARG A 1 174 ? 21.960 -3.067 -1.535 1.00 94.31 174 ARG A N 1
ATOM 1380 C CA . ARG A 1 174 ? 22.659 -2.273 -2.557 1.00 94.31 174 ARG A CA 1
ATOM 1381 C C . ARG A 1 174 ? 23.818 -3.034 -3.181 1.00 94.31 174 ARG A C 1
ATOM 1383 O O . ARG A 1 174 ? 23.869 -3.178 -4.400 1.00 94.31 174 ARG A O 1
ATOM 1390 N N . ASN A 1 175 ? 24.707 -3.565 -2.349 1.00 94.62 175 ASN A N 1
ATOM 1391 C CA . ASN A 1 175 ? 25.903 -4.261 -2.815 1.00 94.62 175 ASN A CA 1
ATOM 1392 C C . ASN A 1 175 ? 25.575 -5.597 -3.496 1.00 94.62 175 ASN A C 1
ATOM 1394 O O . ASN A 1 175 ? 26.210 -5.971 -4.481 1.00 94.62 175 ASN A O 1
ATOM 1398 N N . ARG A 1 176 ? 24.572 -6.322 -2.989 1.00 94.25 176 ARG A N 1
ATOM 1399 C CA . ARG A 1 176 ? 24.204 -7.653 -3.483 1.00 94.25 176 ARG A CA 1
ATOM 1400 C C . ARG A 1 176 ? 23.351 -7.610 -4.748 1.00 94.25 176 ARG A C 1
ATOM 1402 O O . ARG A 1 176 ? 23.490 -8.512 -5.575 1.00 94.25 176 ARG A O 1
ATOM 1409 N N . PHE A 1 177 ? 22.480 -6.610 -4.890 1.00 93.94 177 PHE A N 1
ATOM 1410 C CA . PHE A 1 177 ? 21.487 -6.559 -5.964 1.00 93.94 177 PHE A CA 1
ATOM 1411 C C . PHE A 1 177 ? 21.519 -5.257 -6.758 1.00 93.94 177 PHE A C 1
ATOM 1413 O O . PHE A 1 177 ? 21.685 -5.327 -7.970 1.00 93.94 177 PHE A O 1
ATOM 1420 N N . ILE A 1 178 ? 21.402 -4.089 -6.117 1.00 92.81 178 ILE A N 1
ATOM 1421 C CA . ILE A 1 178 ? 21.228 -2.821 -6.850 1.00 92.81 178 ILE A CA 1
ATOM 1422 C C . ILE A 1 178 ? 22.425 -2.516 -7.750 1.00 92.81 178 ILE A C 1
ATOM 1424 O O . ILE A 1 178 ? 22.253 -2.419 -8.963 1.00 92.81 178 ILE A O 1
ATOM 1428 N N . ASN A 1 179 ? 23.628 -2.424 -7.178 1.00 93.44 179 ASN A N 1
ATOM 1429 C CA . ASN A 1 179 ? 24.815 -2.022 -7.930 1.00 93.44 179 ASN A CA 1
ATOM 1430 C C . ASN A 1 179 ? 25.133 -3.031 -9.051 1.00 93.44 179 ASN A C 1
ATOM 1432 O O . ASN A 1 179 ? 25.308 -2.607 -10.190 1.00 93.44 179 ASN A O 1
ATOM 1436 N N . PRO A 1 180 ? 25.138 -4.363 -8.810 1.00 92.69 180 PRO A N 1
ATOM 1437 C CA . PRO A 1 180 ? 25.380 -5.326 -9.882 1.00 92.69 180 PRO A CA 1
ATOM 1438 C C . PRO A 1 180 ? 24.315 -5.315 -10.982 1.00 92.69 180 PRO A C 1
ATOM 1440 O O . PRO A 1 180 ? 24.645 -5.575 -12.136 1.00 92.69 180 PRO A O 1
ATOM 1443 N N . ILE A 1 181 ? 23.047 -5.049 -10.640 1.00 92.31 181 ILE A N 1
ATOM 1444 C CA . ILE A 1 181 ? 21.973 -4.992 -11.635 1.00 92.31 181 ILE A CA 1
ATOM 1445 C C . ILE A 1 181 ? 22.120 -3.739 -12.498 1.00 92.31 181 ILE A C 1
ATOM 1447 O O . ILE A 1 181 ? 22.119 -3.851 -13.719 1.00 92.31 181 ILE A O 1
ATOM 1451 N N . GLN A 1 182 ? 22.311 -2.573 -11.877 1.00 91.00 182 GLN A N 1
ATOM 1452 C CA . GLN A 1 182 ? 22.505 -1.308 -12.590 1.00 91.00 182 GLN A CA 1
ATOM 1453 C C . GLN A 1 182 ? 23.743 -1.360 -13.494 1.00 91.00 182 GLN A C 1
ATOM 1455 O O . GLN A 1 182 ? 23.650 -1.033 -14.672 1.00 91.00 182 GLN A O 1
ATOM 1460 N N . ASN A 1 183 ? 24.863 -1.889 -12.993 1.00 90.25 183 ASN A N 1
ATOM 1461 C CA . ASN A 1 183 ? 26.108 -2.012 -13.757 1.00 90.25 183 ASN A CA 1
ATOM 1462 C C . ASN A 1 183 ? 26.008 -2.922 -14.989 1.00 90.25 183 ASN A C 1
ATOM 1464 O O . ASN A 1 183 ? 26.868 -2.836 -15.863 1.00 90.25 183 ASN A O 1
ATOM 1468 N N . GLY A 1 184 ? 25.033 -3.837 -15.051 1.00 90.19 184 GLY A N 1
ATOM 1469 C CA . GLY A 1 184 ? 24.787 -4.688 -16.221 1.00 90.19 184 GLY A CA 1
ATOM 1470 C C . GLY A 1 184 ? 23.729 -4.145 -17.185 1.00 90.19 184 GLY A C 1
ATOM 1471 O O . GLY A 1 184 ? 23.548 -4.731 -18.250 1.00 90.19 184 GLY A O 1
ATOM 1472 N N . GLN A 1 185 ? 23.024 -3.071 -16.810 1.00 87.62 185 GLN A N 1
ATOM 1473 C CA . GLN A 1 185 ? 22.028 -2.384 -17.642 1.00 87.62 185 GLN A CA 1
ATOM 1474 C C . GLN A 1 185 ? 22.613 -1.196 -18.416 1.00 87.62 185 GLN A C 1
ATOM 1476 O O . GLN A 1 185 ? 21.942 -0.672 -19.306 1.00 87.62 185 GLN A O 1
ATOM 1481 N N . CYS A 1 186 ? 23.828 -0.754 -18.083 1.00 87.19 186 CYS A N 1
ATOM 1482 C CA . CYS A 1 186 ? 24.492 0.334 -18.789 1.00 87.19 186 CYS A CA 1
ATOM 1483 C C . CYS A 1 186 ? 24.821 -0.063 -20.239 1.00 87.19 186 CYS A C 1
ATOM 1485 O O . CYS A 1 186 ? 25.097 -1.221 -20.551 1.00 87.19 186 CYS A O 1
ATOM 1487 N N . ALA A 1 187 ? 24.797 0.911 -21.150 1.00 83.31 187 ALA A N 1
ATOM 1488 C CA . ALA A 1 187 ? 25.063 0.659 -22.569 1.00 83.31 187 ALA A CA 1
ATOM 1489 C C . ALA A 1 187 ? 26.503 0.170 -22.835 1.00 83.31 187 ALA A C 1
ATOM 1491 O O . ALA A 1 187 ? 26.750 -0.510 -23.826 1.00 83.31 187 ALA A O 1
ATOM 1492 N N . ASP A 1 188 ? 27.438 0.495 -21.942 1.00 90.81 188 ASP A N 1
ATOM 1493 C CA . ASP A 1 188 ? 28.858 0.136 -21.968 1.00 90.81 188 ASP A CA 1
ATOM 1494 C C . ASP A 1 188 ? 29.193 -1.113 -21.124 1.00 90.81 188 ASP A C 1
ATOM 1496 O O . ASP A 1 188 ? 30.363 -1.445 -20.917 1.00 90.81 188 ASP A O 1
ATOM 1500 N N . SER A 1 189 ? 28.183 -1.834 -20.626 1.00 90.81 189 SER A N 1
ATOM 1501 C CA . SER A 1 189 ? 28.383 -3.017 -19.788 1.00 90.81 189 SER A CA 1
ATOM 1502 C C . SER A 1 189 ? 29.110 -4.148 -20.526 1.00 90.81 189 SER A C 1
ATOM 1504 O O . SER A 1 189 ? 28.713 -4.586 -21.605 1.00 90.81 189 SER A O 1
ATOM 1506 N N . THR A 1 190 ? 30.135 -4.715 -19.884 1.00 93.25 190 THR A N 1
ATOM 1507 C CA . THR A 1 190 ? 30.815 -5.924 -20.376 1.00 93.25 190 THR A CA 1
ATOM 1508 C C . THR A 1 190 ? 29.898 -7.151 -20.327 1.00 93.25 190 THR A C 1
ATOM 1510 O O . THR A 1 190 ? 28.952 -7.224 -19.537 1.00 93.25 190 THR A O 1
ATOM 1513 N N . THR A 1 191 ? 30.214 -8.181 -21.116 1.00 92.88 191 THR A N 1
ATOM 1514 C CA . THR A 1 191 ? 29.483 -9.462 -21.107 1.00 92.88 191 THR A CA 1
ATOM 1515 C C . THR A 1 191 ? 29.440 -10.100 -19.714 1.00 92.88 191 THR A C 1
ATOM 1517 O O . THR A 1 191 ? 28.399 -10.620 -19.307 1.00 92.88 191 THR A O 1
ATOM 1520 N N . THR A 1 192 ? 30.526 -9.993 -18.945 1.00 93.88 192 THR A N 1
ATOM 1521 C CA . THR A 1 192 ? 30.597 -10.445 -17.548 1.00 93.88 192 THR A CA 1
ATOM 1522 C C . THR A 1 192 ? 29.618 -9.684 -16.651 1.00 93.88 192 THR A C 1
ATOM 1524 O O . THR A 1 192 ? 28.895 -10.307 -15.872 1.00 93.88 192 THR A O 1
ATOM 1527 N N . ASN A 1 193 ? 29.524 -8.355 -16.786 1.00 92.88 193 ASN A N 1
ATOM 1528 C CA . ASN A 1 193 ? 28.578 -7.543 -16.011 1.00 92.88 193 ASN A CA 1
ATOM 1529 C C . ASN A 1 193 ? 27.126 -7.938 -16.311 1.00 92.88 193 ASN A C 1
ATOM 1531 O O . ASN A 1 193 ? 26.328 -8.111 -15.388 1.00 92.88 193 ASN A O 1
ATOM 1535 N N . VAL A 1 194 ? 26.799 -8.173 -17.585 1.00 93.62 194 VAL A N 1
ATOM 1536 C CA . VAL A 1 194 ? 25.463 -8.630 -18.002 1.00 93.62 194 VAL A CA 1
ATOM 1537 C C . VAL A 1 194 ? 25.132 -10.009 -17.411 1.00 93.62 194 VAL A C 1
ATOM 1539 O O . VAL A 1 194 ? 24.009 -10.231 -16.950 1.00 93.62 194 VAL A O 1
ATOM 1542 N N . GLN A 1 195 ? 26.090 -10.942 -17.373 1.00 94.25 195 GLN A N 1
ATOM 1543 C CA . GLN A 1 195 ? 25.891 -12.257 -16.746 1.00 94.25 195 GLN A CA 1
ATOM 1544 C C . GLN A 1 195 ? 25.644 -12.143 -15.236 1.00 94.25 195 GLN A C 1
ATOM 1546 O O . GLN A 1 195 ? 24.713 -12.763 -14.711 1.00 94.25 195 GLN A O 1
ATOM 1551 N N . VAL A 1 196 ? 26.439 -11.327 -14.534 1.00 94.38 196 VAL A N 1
ATOM 1552 C CA . VAL A 1 196 ? 26.266 -11.082 -13.094 1.00 94.38 196 VAL A CA 1
ATOM 1553 C C . VAL A 1 196 ? 24.905 -10.445 -12.814 1.00 94.38 196 VAL A C 1
ATOM 1555 O O . VAL A 1 196 ? 24.197 -10.925 -11.926 1.00 94.38 196 VAL A O 1
ATOM 1558 N N . MET A 1 197 ? 24.500 -9.434 -13.589 1.00 94.06 197 MET A N 1
ATOM 1559 C CA . MET A 1 197 ? 23.174 -8.817 -13.495 1.00 94.06 197 MET A CA 1
ATOM 1560 C C . MET A 1 197 ? 22.071 -9.871 -13.612 1.00 94.06 197 MET A C 1
ATOM 1562 O O . MET A 1 197 ? 21.236 -9.967 -12.715 1.00 94.06 197 MET A O 1
ATOM 1566 N N . LYS A 1 198 ? 22.075 -10.688 -14.678 1.00 93.19 198 LYS A N 1
ATOM 1567 C CA . LYS A 1 198 ? 21.049 -11.725 -14.894 1.00 93.19 198 LYS A CA 1
ATOM 1568 C C . LYS A 1 198 ? 20.974 -12.696 -13.715 1.00 93.19 198 LYS A C 1
ATOM 1570 O O . LYS A 1 198 ? 19.883 -12.983 -13.226 1.00 93.19 198 LYS A O 1
ATOM 1575 N N . LYS A 1 199 ? 22.128 -13.143 -13.203 1.00 95.50 199 LYS A N 1
ATOM 1576 C CA . LYS A 1 199 ? 22.198 -14.031 -12.033 1.00 95.50 199 LYS A CA 1
ATOM 1577 C C . LYS A 1 199 ? 21.623 -13.371 -10.777 1.00 95.50 199 LYS A C 1
ATOM 1579 O O . LYS A 1 199 ? 20.843 -13.996 -10.064 1.00 95.50 199 LYS A O 1
ATOM 1584 N N . ARG A 1 200 ? 21.990 -12.117 -10.486 1.00 94.38 200 ARG A N 1
ATOM 1585 C CA . ARG A 1 200 ? 21.491 -11.386 -9.307 1.00 94.38 200 ARG A CA 1
ATOM 1586 C C . ARG A 1 200 ? 19.999 -11.080 -9.408 1.00 94.38 200 ARG A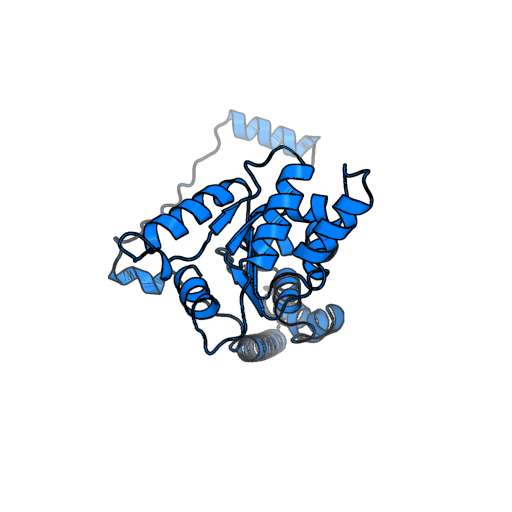 C 1
ATOM 1588 O O . ARG A 1 200 ? 19.303 -11.248 -8.412 1.00 94.38 200 ARG A O 1
ATOM 1595 N N . ALA A 1 201 ? 19.514 -10.704 -10.588 1.00 92.25 201 ALA A N 1
ATOM 1596 C CA . ALA A 1 201 ? 18.095 -10.482 -10.847 1.00 92.25 201 ALA A CA 1
ATOM 1597 C C . ALA A 1 201 ? 17.275 -11.767 -10.652 1.00 92.25 201 ALA A C 1
ATOM 1599 O O . ALA A 1 201 ? 16.236 -11.727 -9.998 1.00 92.25 201 ALA A O 1
ATOM 1600 N N . HIS A 1 202 ? 17.770 -12.911 -11.136 1.00 92.56 202 HIS A N 1
ATOM 1601 C CA . HIS A 1 202 ? 17.110 -14.201 -10.935 1.00 92.56 202 HIS A CA 1
ATOM 1602 C C . HIS A 1 202 ? 17.057 -14.601 -9.452 1.00 92.56 202 HIS A C 1
ATOM 1604 O O . HIS A 1 202 ? 15.989 -14.925 -8.947 1.00 92.56 202 HIS A O 1
ATOM 1610 N N . ILE A 1 203 ? 18.172 -14.487 -8.718 1.00 94.19 203 ILE A N 1
ATOM 1611 C CA . ILE A 1 203 ? 18.191 -14.760 -7.268 1.00 94.19 203 ILE A CA 1
ATOM 1612 C C . ILE A 1 203 ? 17.204 -13.852 -6.526 1.00 94.19 203 ILE A C 1
ATOM 1614 O O . ILE A 1 203 ? 16.506 -14.309 -5.625 1.00 94.19 203 ILE A O 1
ATOM 1618 N N . LEU A 1 204 ? 17.151 -12.567 -6.890 1.00 92.56 204 LEU A N 1
ATOM 1619 C CA . LEU A 1 204 ? 16.215 -11.626 -6.287 1.00 92.56 204 LEU A CA 1
ATOM 1620 C C . LEU A 1 204 ? 14.769 -12.063 -6.538 1.00 92.56 204 LEU A C 1
ATOM 1622 O O . LEU A 1 204 ? 13.991 -12.125 -5.593 1.00 92.56 204 LEU A O 1
ATOM 1626 N N . TYR A 1 205 ? 14.430 -12.411 -7.780 1.00 89.81 205 TYR A N 1
ATOM 1627 C CA . TYR A 1 205 ? 13.102 -12.902 -8.144 1.00 89.81 205 TYR A CA 1
ATOM 1628 C C . TYR A 1 205 ? 12.690 -14.127 -7.312 1.00 89.81 205 TYR A C 1
ATOM 1630 O O . TYR A 1 205 ? 11.627 -14.107 -6.696 1.00 89.81 205 TYR A O 1
ATOM 1638 N N . GLU A 1 206 ? 13.556 -15.137 -7.203 1.00 91.56 206 GLU A N 1
ATOM 1639 C CA . GLU A 1 206 ? 13.291 -16.349 -6.411 1.00 91.56 206 GLU A CA 1
ATOM 1640 C C . GLU A 1 206 ? 13.071 -16.041 -4.922 1.00 91.56 206 GLU A C 1
ATOM 1642 O O . GLU A 1 206 ? 12.148 -16.565 -4.300 1.00 91.56 206 GLU A O 1
ATOM 1647 N N . MET A 1 207 ? 13.860 -15.126 -4.342 1.00 91.12 207 MET A N 1
ATOM 1648 C CA . MET A 1 207 ? 13.666 -14.689 -2.950 1.00 91.12 207 MET A CA 1
ATOM 1649 C C . MET A 1 207 ? 12.298 -14.030 -2.714 1.00 91.12 207 MET A C 1
ATOM 1651 O O . MET A 1 207 ? 11.799 -14.023 -1.587 1.00 91.12 207 MET A O 1
ATOM 1655 N N . LEU A 1 208 ? 11.704 -13.458 -3.761 1.00 89.50 208 LEU A N 1
ATOM 1656 C CA . LEU A 1 208 ? 10.467 -12.681 -3.705 1.00 89.50 208 LEU A CA 1
ATOM 1657 C C . LEU A 1 208 ? 9.236 -13.472 -4.139 1.00 89.50 208 LEU A C 1
ATOM 1659 O O . LEU A 1 208 ? 8.124 -13.072 -3.799 1.00 89.50 208 LEU A O 1
ATOM 1663 N N . ALA A 1 209 ? 9.416 -14.600 -4.825 1.00 87.62 209 ALA A N 1
ATOM 1664 C CA . ALA A 1 209 ? 8.330 -15.433 -5.335 1.00 87.62 209 ALA A CA 1
ATOM 1665 C C . ALA A 1 209 ? 7.321 -15.843 -4.243 1.00 87.62 209 ALA A C 1
ATOM 1667 O O . ALA A 1 209 ? 6.127 -15.958 -4.503 1.00 87.62 209 ALA A O 1
ATOM 1668 N N . GLY A 1 210 ? 7.779 -16.005 -2.996 1.00 87.12 210 GLY A N 1
ATOM 1669 C CA . GLY A 1 210 ? 6.922 -16.358 -1.860 1.00 87.12 210 GLY A CA 1
ATOM 1670 C C . GLY A 1 210 ? 6.130 -15.203 -1.231 1.00 87.12 210 GLY A C 1
ATOM 1671 O O . GLY A 1 210 ? 5.240 -15.462 -0.423 1.00 87.12 210 GLY A O 1
ATOM 1672 N N . CYS A 1 211 ? 6.441 -13.938 -1.536 1.00 88.31 211 CYS A N 1
ATOM 1673 C CA . CYS A 1 211 ? 5.787 -12.776 -0.913 1.00 88.31 211 CYS A CA 1
ATOM 1674 C C . CYS A 1 211 ? 5.238 -11.746 -1.904 1.00 88.31 211 CYS A C 1
ATOM 1676 O O . CYS A 1 211 ? 4.425 -10.912 -1.506 1.00 88.31 211 CYS A O 1
ATOM 1678 N N . VAL A 1 212 ? 5.639 -11.802 -3.175 1.00 89.25 212 VAL A N 1
ATOM 1679 C CA . VAL A 1 212 ? 5.194 -10.864 -4.206 1.00 89.25 212 VAL A CA 1
ATOM 1680 C C . VAL A 1 212 ? 4.391 -11.590 -5.267 1.00 89.25 212 VAL A C 1
ATOM 1682 O O . VAL A 1 212 ? 4.871 -12.495 -5.940 1.00 89.25 212 VAL A O 1
ATOM 1685 N N . GLN A 1 213 ? 3.149 -11.145 -5.430 1.00 89.62 213 GLN A N 1
ATOM 1686 C CA . GLN A 1 213 ? 2.237 -11.635 -6.451 1.00 89.62 213 GLN A CA 1
ATOM 1687 C C . GLN A 1 213 ? 2.041 -10.532 -7.484 1.00 89.62 213 GLN A C 1
ATOM 1689 O O . GLN A 1 213 ? 1.510 -9.468 -7.171 1.00 89.62 213 GLN A O 1
ATOM 1694 N N . ARG A 1 214 ? 2.477 -10.787 -8.719 1.00 86.69 214 ARG A N 1
ATOM 1695 C CA . ARG A 1 214 ? 2.317 -9.865 -9.844 1.00 86.69 214 ARG A CA 1
ATOM 1696 C C . ARG A 1 214 ? 1.479 -10.523 -10.930 1.00 86.69 214 ARG A C 1
ATOM 1698 O O . ARG A 1 214 ? 1.741 -11.659 -11.320 1.00 86.69 214 ARG A O 1
ATOM 1705 N N . LYS A 1 215 ? 0.479 -9.794 -11.414 1.00 86.94 215 LYS A N 1
ATOM 1706 C CA . LYS A 1 215 ? -0.335 -10.163 -12.571 1.00 86.94 215 LYS A CA 1
ATOM 1707 C C . LYS A 1 215 ? -0.292 -8.999 -13.549 1.00 86.94 215 LYS A C 1
ATOM 1709 O O . LYS A 1 215 ? -0.615 -7.877 -13.173 1.00 86.94 215 LYS A O 1
ATOM 1714 N N . ASP A 1 216 ? 0.162 -9.267 -14.765 1.00 85.38 216 ASP A N 1
ATOM 1715 C CA . ASP A 1 216 ? 0.194 -8.265 -15.824 1.00 85.38 216 ASP A CA 1
ATOM 1716 C C . ASP A 1 216 ? -1.169 -8.196 -16.532 1.00 85.38 216 ASP A C 1
ATOM 1718 O O . ASP A 1 216 ? -2.007 -9.097 -16.408 1.00 85.38 216 ASP A O 1
ATOM 1722 N N . CYS A 1 217 ? -1.386 -7.128 -17.302 1.00 81.62 217 CYS A N 1
ATOM 1723 C CA . CYS A 1 217 ? -2.625 -6.906 -18.057 1.00 81.62 217 CYS A CA 1
ATOM 1724 C C . CYS A 1 217 ? -2.946 -8.024 -19.059 1.00 81.62 217 CYS A C 1
ATOM 1726 O O . CYS A 1 217 ? -4.100 -8.181 -19.445 1.00 81.62 217 CYS A O 1
ATOM 1728 N N . THR A 1 218 ? -1.954 -8.836 -19.433 1.00 86.00 218 THR A N 1
ATOM 1729 C CA . THR A 1 218 ? -2.122 -10.025 -20.278 1.00 86.00 218 THR A CA 1
ATOM 1730 C C . THR A 1 218 ? -3.154 -11.000 -19.714 1.00 86.00 218 THR A C 1
ATOM 1732 O O . THR A 1 218 ? -3.853 -11.648 -20.480 1.00 86.00 218 THR A O 1
ATOM 1735 N N . THR A 1 219 ? -3.328 -11.040 -18.389 1.00 86.62 219 THR A N 1
ATOM 1736 C CA . THR A 1 219 ? -4.358 -11.855 -17.719 1.00 86.62 219 THR A CA 1
ATOM 1737 C C . THR A 1 219 ? -5.795 -11.441 -18.036 1.00 86.62 219 THR A C 1
ATOM 1739 O O . THR A 1 219 ? -6.711 -12.231 -17.836 1.00 86.62 219 THR A O 1
ATOM 1742 N N . LEU A 1 220 ? -5.997 -10.215 -18.524 1.00 87.06 220 LEU A N 1
ATOM 1743 C CA . LEU A 1 220 ? -7.303 -9.672 -18.897 1.00 87.06 220 LEU A CA 1
ATOM 1744 C C . LEU A 1 220 ? -7.469 -9.533 -20.415 1.00 87.06 220 LEU A C 1
ATOM 1746 O O . LEU A 1 220 ? -8.554 -9.183 -20.869 1.00 87.06 220 LEU A O 1
ATOM 1750 N N . ALA A 1 221 ? -6.415 -9.790 -21.197 1.00 87.25 221 ALA A N 1
ATOM 1751 C CA . ALA A 1 221 ? -6.398 -9.529 -22.635 1.00 87.25 221 ALA A CA 1
ATOM 1752 C C . ALA A 1 221 ? -7.452 -10.340 -23.405 1.00 87.25 221 ALA A C 1
ATOM 1754 O O . ALA A 1 221 ? -7.976 -9.858 -24.400 1.00 87.25 221 ALA A O 1
ATOM 1755 N N . GLU A 1 222 ? -7.795 -11.537 -22.926 1.00 88.12 222 GLU A N 1
ATOM 1756 C CA . GLU A 1 222 ? -8.824 -12.393 -23.534 1.00 88.12 222 GLU A CA 1
ATOM 1757 C C . GLU A 1 222 ? -10.258 -11.915 -23.249 1.00 88.12 222 GLU A C 1
ATOM 1759 O O . GLU A 1 222 ? -11.187 -12.292 -23.958 1.00 88.12 222 GLU A O 1
ATOM 1764 N N . PHE A 1 223 ? -10.450 -11.077 -22.225 1.00 92.19 223 PHE A N 1
ATOM 1765 C CA . PHE A 1 223 ? -11.771 -10.647 -21.749 1.00 92.19 223 PHE A CA 1
ATOM 1766 C C . PHE A 1 223 ? 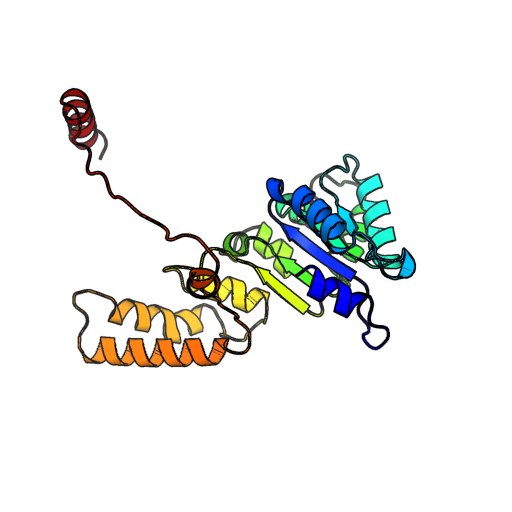-12.085 -9.182 -22.061 1.00 92.19 223 PHE A C 1
ATOM 1768 O O . PHE A 1 223 ? -13.219 -8.743 -21.870 1.00 92.19 223 PHE A O 1
ATOM 1775 N N . LEU A 1 224 ? -11.088 -8.408 -22.494 1.00 91.31 224 LEU A N 1
ATOM 1776 C CA . LEU A 1 224 ? -11.208 -6.976 -22.743 1.00 91.31 224 LEU A CA 1
ATOM 1777 C C . LEU A 1 224 ? -10.981 -6.648 -24.226 1.00 91.31 224 LEU A C 1
ATOM 1779 O O . LEU A 1 224 ? -10.215 -7.337 -24.898 1.00 91.31 224 LEU A O 1
ATOM 1783 N N . PRO A 1 225 ? -11.593 -5.568 -24.746 1.00 92.12 225 PRO A N 1
ATOM 1784 C CA . PRO A 1 225 ? -11.278 -5.061 -26.078 1.00 92.12 225 PRO A CA 1
ATOM 1785 C C . PRO A 1 225 ? -9.783 -4.724 -26.235 1.00 92.12 225 PRO A C 1
ATOM 1787 O O . PRO A 1 225 ? -9.132 -4.348 -25.252 1.00 92.12 225 PRO A O 1
ATOM 1790 N N . PRO A 1 226 ? -9.229 -4.796 -27.461 1.00 89.00 226 PRO A N 1
ATOM 1791 C CA . PRO A 1 226 ? -7.831 -4.463 -27.703 1.00 89.00 226 PRO A CA 1
ATOM 1792 C C . PRO A 1 226 ? -7.535 -3.003 -27.341 1.00 89.00 226 PRO A C 1
ATOM 1794 O O . PRO A 1 226 ? -8.286 -2.084 -27.673 1.00 89.00 226 PRO A O 1
ATOM 1797 N N . LYS A 1 227 ? -6.400 -2.781 -26.672 1.00 88.38 227 LYS A N 1
ATOM 1798 C CA . LYS A 1 227 ? -5.890 -1.444 -26.355 1.00 88.38 227 LYS A CA 1
ATOM 1799 C C . LYS A 1 227 ? -5.044 -0.932 -27.522 1.00 88.38 227 LYS A C 1
ATOM 1801 O O . LYS A 1 227 ? -3.996 -1.504 -27.811 1.00 88.38 227 LYS A O 1
ATOM 1806 N N . HIS A 1 228 ? -5.469 0.157 -28.157 1.00 90.44 228 HIS A N 1
ATOM 1807 C CA . HIS A 1 228 ? -4.689 0.847 -29.188 1.00 90.44 228 HIS A CA 1
ATOM 1808 C C . HIS A 1 228 ? -3.967 2.059 -28.589 1.00 90.44 228 HIS A C 1
ATOM 1810 O O . HIS A 1 228 ? -4.598 2.919 -27.976 1.00 90.44 228 HIS A O 1
ATOM 1816 N N . GLU A 1 229 ? -2.649 2.130 -28.765 1.00 92.00 229 GLU A N 1
ATOM 1817 C CA . GLU A 1 229 ? -1.814 3.246 -28.310 1.00 92.00 229 GLU A CA 1
ATOM 1818 C C . GLU A 1 229 ? -1.192 3.950 -29.519 1.00 92.00 229 GLU A C 1
ATOM 1820 O O . GLU A 1 229 ? -0.623 3.304 -30.399 1.00 92.00 229 GLU A O 1
ATOM 1825 N N . TYR A 1 230 ? -1.295 5.279 -29.561 1.00 94.94 230 TYR A N 1
ATOM 1826 C CA . TYR A 1 230 ? -0.757 6.109 -30.638 1.00 94.94 230 TYR A CA 1
ATOM 1827 C C . TYR A 1 230 ? 0.179 7.162 -30.052 1.00 94.94 230 TYR A C 1
ATOM 1829 O O . TYR A 1 230 ? -0.182 7.862 -29.106 1.00 94.94 230 TYR A O 1
ATOM 1837 N N . VAL A 1 231 ? 1.366 7.307 -30.638 1.00 95.31 231 VAL A N 1
ATOM 1838 C CA . VAL A 1 231 ? 2.319 8.364 -30.281 1.00 95.31 231 VAL A CA 1
ATOM 1839 C C . VAL A 1 231 ? 2.299 9.414 -31.384 1.00 95.31 231 VAL A C 1
ATOM 1841 O O . VAL A 1 231 ? 2.738 9.159 -32.503 1.00 95.31 231 VAL A O 1
ATOM 1844 N N . LEU A 1 232 ? 1.771 10.598 -31.071 1.00 96.25 232 LEU A N 1
ATOM 1845 C CA . LEU A 1 232 ? 1.701 11.717 -32.009 1.00 96.25 232 LEU A CA 1
ATOM 1846 C C . LEU A 1 232 ? 2.860 12.681 -31.754 1.00 96.25 232 LEU A C 1
ATOM 1848 O O . LEU A 1 232 ? 2.881 13.401 -30.758 1.00 96.25 232 LEU A O 1
ATOM 1852 N N . ALA A 1 233 ? 3.822 12.710 -32.673 1.00 95.25 233 ALA A N 1
ATOM 1853 C CA . ALA A 1 233 ? 4.898 13.691 -32.647 1.00 95.25 233 ALA A CA 1
ATOM 1854 C C . ALA A 1 233 ? 4.389 15.034 -33.196 1.00 95.25 233 ALA A C 1
ATOM 1856 O O . ALA A 1 233 ? 4.262 15.222 -34.407 1.00 95.25 233 ALA A O 1
ATOM 1857 N N . VAL A 1 234 ? 4.089 15.973 -32.298 1.00 96.06 234 VAL A N 1
ATOM 1858 C CA . VAL A 1 234 ? 3.628 17.321 -32.657 1.00 96.06 234 VAL A CA 1
ATOM 1859 C C . VAL A 1 234 ? 4.825 18.267 -32.728 1.00 96.06 234 VAL A C 1
ATOM 1861 O O . VAL A 1 234 ? 5.616 18.355 -31.790 1.00 96.06 234 VAL A O 1
ATOM 1864 N N . ARG A 1 235 ? 4.969 18.988 -33.845 1.00 95.88 235 ARG A N 1
ATOM 1865 C CA . ARG A 1 235 ? 6.028 19.994 -33.998 1.00 95.88 235 ARG A CA 1
ATOM 1866 C C . ARG A 1 235 ? 5.721 21.221 -33.143 1.00 95.88 235 ARG A C 1
ATOM 1868 O O . ARG A 1 235 ? 4.584 21.687 -33.117 1.00 95.88 235 ARG A O 1
ATOM 1875 N N . MET A 1 236 ? 6.749 21.773 -32.500 1.00 96.25 236 MET A N 1
ATOM 1876 C CA . MET A 1 236 ? 6.640 23.068 -31.833 1.00 96.25 236 MET A CA 1
ATOM 1877 C C . MET A 1 236 ? 6.315 24.164 -32.851 1.00 96.25 236 MET A C 1
ATOM 1879 O O . MET A 1 236 ? 6.849 24.195 -33.962 1.00 96.25 236 MET A O 1
ATOM 1883 N N . THR A 1 237 ? 5.444 25.082 -32.454 1.00 97.69 237 THR A N 1
ATOM 1884 C CA . THR A 1 237 ? 5.180 26.308 -33.212 1.00 97.69 237 THR A CA 1
ATOM 1885 C C . THR A 1 237 ? 6.393 27.237 -33.169 1.00 97.69 237 THR A C 1
ATOM 1887 O O . THR A 1 237 ? 7.217 27.175 -32.256 1.00 97.69 237 THR A O 1
ATOM 1890 N N . SER A 1 238 ? 6.490 28.168 -34.120 1.00 97.25 238 SER A N 1
ATOM 1891 C CA . SER A 1 238 ? 7.615 29.110 -34.189 1.00 97.25 238 SER A CA 1
ATOM 1892 C C . SER A 1 238 ? 7.786 29.943 -32.913 1.00 97.25 238 SER A C 1
ATOM 1894 O O . SER A 1 238 ? 8.914 30.259 -32.541 1.00 97.25 238 SER A O 1
ATOM 1896 N N . ILE A 1 239 ? 6.689 30.285 -32.226 1.00 97.44 239 ILE A N 1
ATOM 1897 C CA . ILE A 1 239 ? 6.752 31.016 -30.954 1.00 97.44 239 ILE A CA 1
ATOM 1898 C C . ILE A 1 239 ? 7.256 30.131 -29.811 1.00 97.44 239 ILE A C 1
ATOM 1900 O O . ILE A 1 239 ? 8.095 30.580 -29.037 1.00 97.44 239 ILE A O 1
ATOM 1904 N N . GLN A 1 240 ? 6.830 28.864 -29.749 1.00 97.81 240 GLN A N 1
ATOM 1905 C CA . GLN A 1 240 ? 7.346 27.901 -28.772 1.00 97.81 240 GLN A CA 1
ATOM 1906 C C . GLN A 1 240 ? 8.845 27.674 -28.969 1.00 97.81 240 GLN A C 1
ATOM 1908 O O . GLN A 1 240 ? 9.573 27.698 -27.986 1.00 97.81 240 GLN A O 1
ATOM 1913 N N . CYS A 1 241 ? 9.323 27.556 -30.214 1.00 97.12 241 CYS A N 1
ATOM 1914 C CA . CYS A 1 241 ? 10.757 27.447 -30.492 1.00 97.12 241 CYS A CA 1
ATOM 1915 C C . CYS A 1 241 ? 11.536 28.667 -29.984 1.00 97.12 241 CYS A C 1
ATOM 1917 O O . CYS A 1 241 ? 12.562 28.501 -29.334 1.00 97.12 241 CYS A O 1
ATOM 1919 N N . LYS A 1 242 ? 11.045 29.889 -30.240 1.00 97.06 242 LYS A N 1
ATOM 1920 C CA . LYS A 1 242 ? 11.700 31.124 -29.770 1.00 97.06 242 LYS A CA 1
ATOM 1921 C C . LYS A 1 242 ? 11.747 31.208 -28.246 1.00 97.06 242 LYS A C 1
ATOM 1923 O O . LYS A 1 242 ? 12.791 31.528 -27.692 1.00 97.06 242 LYS A O 1
ATOM 1928 N N . LEU A 1 243 ? 10.630 30.920 -27.578 1.00 97.31 243 LEU A N 1
ATOM 1929 C CA . LEU A 1 243 ? 10.551 30.947 -26.115 1.00 97.31 243 LEU A CA 1
ATOM 1930 C C . LEU A 1 243 ? 11.420 29.859 -25.482 1.00 97.31 243 LEU A C 1
ATOM 1932 O O . LEU A 1 243 ? 12.097 30.117 -24.493 1.00 97.31 243 LEU A O 1
ATOM 1936 N N . TYR A 1 244 ? 11.424 28.663 -26.069 1.00 96.69 244 TYR A N 1
ATOM 1937 C CA . TYR A 1 244 ? 12.243 27.553 -25.601 1.00 96.69 244 TYR A CA 1
ATOM 1938 C C . TYR A 1 244 ? 13.736 27.848 -25.768 1.00 96.69 244 TYR A C 1
ATOM 1940 O O . TYR A 1 244 ? 14.494 27.660 -24.824 1.00 96.69 244 TYR A O 1
ATOM 1948 N N . GLN A 1 245 ? 14.146 28.392 -26.917 1.00 96.94 245 GLN A N 1
ATOM 1949 C CA . GLN A 1 245 ? 15.530 28.815 -27.136 1.00 96.94 245 GLN A CA 1
ATOM 1950 C C . GLN A 1 245 ? 15.939 29.926 -26.162 1.00 96.94 245 GLN A C 1
ATOM 1952 O O . GLN A 1 245 ? 16.983 29.829 -25.531 1.00 96.94 245 GLN A O 1
ATOM 1957 N N . TYR A 1 246 ? 15.085 30.937 -25.966 1.00 96.62 246 TYR A N 1
ATOM 1958 C CA . TYR A 1 246 ? 15.346 31.996 -24.990 1.00 96.62 246 TYR A CA 1
ATOM 1959 C C . TYR A 1 246 ? 15.533 31.437 -23.574 1.00 96.62 246 TYR A C 1
ATOM 1961 O O . TYR A 1 246 ? 16.443 31.863 -22.869 1.00 96.62 246 TYR A O 1
ATOM 1969 N N . TYR A 1 247 ? 14.704 30.468 -23.167 1.00 97.00 247 TYR A N 1
ATOM 1970 C CA . TYR A 1 247 ? 14.863 29.783 -21.886 1.00 97.00 247 TYR A CA 1
ATOM 1971 C C . TYR A 1 247 ? 16.220 29.077 -21.782 1.00 97.00 247 TYR A C 1
ATOM 1973 O O . TYR A 1 247 ? 16.919 29.273 -20.788 1.00 97.00 247 TYR A O 1
ATOM 1981 N N . LEU A 1 248 ? 16.600 28.317 -22.816 1.00 96.56 248 LEU A N 1
ATOM 1982 C CA . LEU A 1 248 ? 17.871 27.592 -22.847 1.00 96.56 248 LEU A CA 1
ATOM 1983 C C . LEU A 1 248 ? 19.081 28.522 -22.726 1.00 96.56 248 LEU A C 1
ATOM 1985 O O . LEU A 1 248 ? 20.023 28.208 -22.009 1.00 96.56 248 LEU A O 1
ATOM 1989 N N . ASP A 1 249 ? 19.031 29.671 -23.395 1.00 95.75 249 ASP A N 1
ATOM 1990 C CA . ASP A 1 249 ? 20.158 30.601 -23.453 1.00 95.75 249 ASP A CA 1
ATOM 1991 C C . ASP A 1 249 ? 20.322 31.444 -22.169 1.00 95.75 249 ASP A C 1
ATOM 1993 O O . ASP A 1 249 ? 21.389 32.016 -21.955 1.00 95.75 249 ASP A O 1
ATOM 1997 N N . HIS A 1 250 ? 19.279 31.568 -21.332 1.00 94.00 250 HIS A N 1
ATOM 1998 C CA . HIS A 1 250 ? 19.263 32.522 -20.205 1.00 94.00 250 HIS A CA 1
ATOM 1999 C C . HIS A 1 250 ? 19.016 31.902 -18.820 1.00 94.00 250 HIS A C 1
ATOM 2001 O O . HIS A 1 250 ? 19.290 32.566 -17.820 1.00 94.00 250 HIS A O 1
ATOM 2007 N N . PHE A 1 251 ? 18.468 30.685 -18.727 1.00 86.44 251 PHE A N 1
ATOM 2008 C CA . PHE A 1 251 ? 18.021 30.103 -17.449 1.00 86.44 251 PHE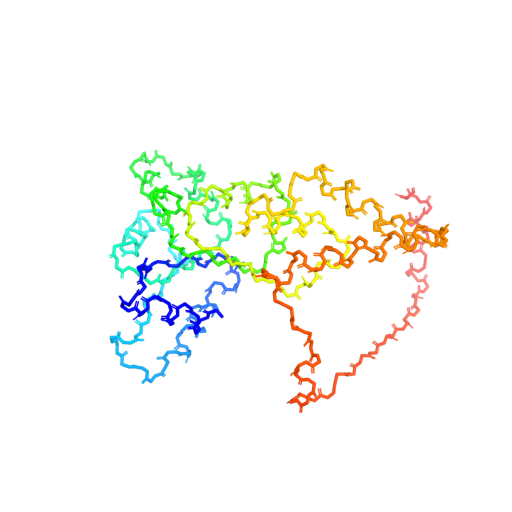 A CA 1
ATOM 2009 C C . PHE A 1 251 ? 18.537 28.687 -17.158 1.00 86.44 251 PHE A C 1
ATOM 2011 O O . PHE A 1 251 ? 18.318 28.198 -16.046 1.00 86.44 251 PHE A O 1
ATOM 2018 N N . THR A 1 252 ? 19.199 28.037 -18.114 1.00 66.50 252 THR A N 1
ATOM 2019 C CA . THR A 1 252 ? 19.939 26.773 -17.927 1.00 66.50 252 THR A CA 1
ATOM 2020 C C . THR A 1 252 ? 21.427 27.010 -18.055 1.00 66.50 252 THR A C 1
ATOM 2022 O O . THR A 1 252 ? 22.167 26.400 -17.253 1.00 66.50 252 THR A O 1
#

Foldseek 3Di:
DLVVLLCQCLDPVHPFFAEEEEEALVCQVVVVVVLCVVCPPPDPSSHFDEEECSPPDDLVVVLVVLVCCVVRGGYYYYYLVRLLCLQVVPPPPDPVSNVSSCVRPAVVHHQEYEYEQLLVQQDCPDSSVVSLLRHNYNFYHYDHPDPPPPDVSSVVRSVCSGPNCLCHDPVSNCVQAVVLLVLLPDPPRDPVSVVSNVVSVVVVCVSCVVPDDDDDCVVCPVPDDDDDDDDDDDDDDPVRVVVVVVCVVPPD

Radius of gyration: 23.16 Å; Cα contacts (8 Å, |Δi|>4): 298; chains: 1; bounding box: 58×54×62 Å